Protein AF-F2K7W2-F1 (afdb_monomer)

Structure (mmCIF, N/CA/C/O backbone):
data_AF-F2K7W2-F1
#
_entry.id   AF-F2K7W2-F1
#
loop_
_atom_site.group_PDB
_atom_site.id
_atom_site.type_symbol
_atom_site.label_atom_id
_atom_site.label_alt_id
_atom_site.label_comp_id
_atom_site.label_asym_id
_atom_site.label_entity_id
_atom_site.label_seq_id
_atom_site.pdbx_PDB_ins_code
_atom_site.Cartn_x
_atom_site.Cartn_y
_atom_site.Cartn_z
_atom_site.occupancy
_atom_site.B_iso_or_equiv
_atom_site.auth_seq_id
_atom_site.auth_comp_id
_atom_site.auth_asym_id
_atom_site.auth_atom_id
_atom_site.pdbx_PDB_model_num
ATOM 1 N N . MET A 1 1 ? -11.246 4.747 16.339 1.00 92.31 1 MET A N 1
ATOM 2 C CA . MET A 1 1 ? -10.755 3.486 15.738 1.00 92.31 1 MET A CA 1
ATOM 3 C C . MET A 1 1 ? -11.856 2.450 15.840 1.00 92.31 1 MET A C 1
ATOM 5 O O . MET A 1 1 ? -12.479 2.383 16.891 1.00 92.31 1 MET A O 1
ATOM 9 N N . GLU A 1 2 ? -12.068 1.653 14.795 1.00 96.12 2 GLU A N 1
ATOM 10 C CA . GLU A 1 2 ? -12.980 0.504 14.821 1.00 96.12 2 GLU 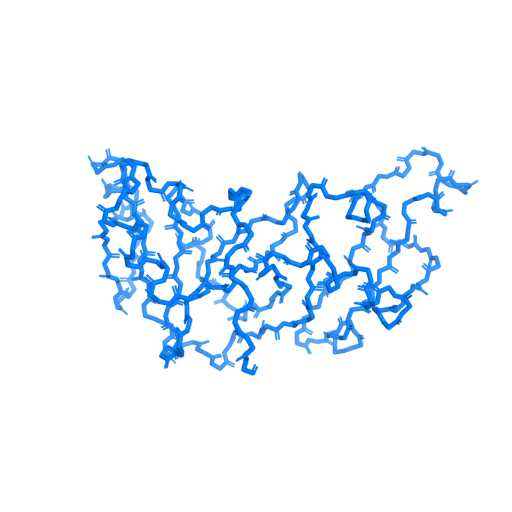A CA 1
ATOM 11 C C . GLU A 1 2 ? -12.245 -0.791 14.478 1.00 96.12 2 GLU A C 1
ATOM 13 O O . GLU A 1 2 ? -11.412 -0.824 13.570 1.00 96.12 2 GLU A O 1
ATOM 18 N N . ILE A 1 3 ? -12.565 -1.856 15.215 1.00 96.06 3 ILE A N 1
ATOM 19 C CA . ILE A 1 3 ? -11.969 -3.181 15.045 1.00 96.06 3 ILE A CA 1
ATOM 20 C C . ILE A 1 3 ? -13.011 -4.094 14.409 1.00 96.06 3 ILE A C 1
ATOM 22 O O . ILE A 1 3 ? -14.093 -4.270 14.967 1.00 96.06 3 ILE A O 1
ATOM 26 N N . GLN A 1 4 ? -12.676 -4.707 13.274 1.00 95.75 4 GLN A N 1
ATOM 27 C CA . GLN A 1 4 ? -13.590 -5.581 12.549 1.00 95.75 4 GLN A CA 1
ATOM 28 C C . GLN A 1 4 ? -13.044 -7.005 12.419 1.00 95.75 4 GLN A C 1
ATOM 30 O O . GLN A 1 4 ? -12.010 -7.245 11.801 1.00 95.75 4 GLN A O 1
ATOM 35 N N . HIS A 1 5 ? -13.803 -7.967 12.946 1.00 92.69 5 HIS A N 1
ATOM 36 C CA . HIS A 1 5 ? -13.512 -9.399 12.820 1.00 92.69 5 HIS A CA 1
ATOM 37 C C . HIS A 1 5 ? -14.401 -10.099 11.775 1.00 92.69 5 HIS A C 1
ATOM 39 O O . HIS A 1 5 ? -13.961 -11.005 11.076 1.00 92.69 5 HIS A O 1
ATOM 45 N N . SER A 1 6 ? -15.659 -9.671 11.634 1.00 87.69 6 SER A N 1
ATOM 46 C CA . SER A 1 6 ? -16.646 -10.324 10.759 1.00 87.69 6 SER A CA 1
ATOM 47 C C . SER A 1 6 ? -16.738 -9.669 9.373 1.00 87.69 6 SER A C 1
ATOM 49 O O . SER A 1 6 ? -16.302 -8.526 9.211 1.00 87.69 6 SER A O 1
ATOM 51 N N . PRO A 1 7 ? -17.324 -10.339 8.361 1.00 88.62 7 PRO A N 1
ATOM 52 C CA . PRO A 1 7 ? -17.695 -9.681 7.110 1.00 88.62 7 PRO A CA 1
ATOM 53 C C . PRO A 1 7 ? -18.525 -8.417 7.374 1.00 88.62 7 PRO A C 1
ATOM 55 O O . PRO A 1 7 ? -19.367 -8.404 8.269 1.00 88.62 7 PRO A O 1
ATOM 58 N N . MET A 1 8 ? -18.267 -7.364 6.604 1.00 93.88 8 MET A N 1
ATOM 59 C CA . MET A 1 8 ? -18.988 -6.095 6.672 1.00 93.88 8 MET A CA 1
ATOM 60 C C . MET A 1 8 ? -19.507 -5.763 5.279 1.00 93.88 8 MET A C 1
ATOM 62 O O . MET A 1 8 ? -18.816 -6.030 4.296 1.00 93.88 8 MET A O 1
ATOM 66 N N . SER A 1 9 ? -20.725 -5.230 5.194 1.00 95.88 9 SER A N 1
ATOM 67 C CA . SER A 1 9 ? -21.270 -4.749 3.927 1.00 95.88 9 SER A CA 1
ATOM 68 C C . SER A 1 9 ? -20.700 -3.370 3.583 1.00 95.88 9 SER A C 1
ATOM 70 O O . SER A 1 9 ? -20.301 -2.612 4.471 1.00 95.88 9 SER A O 1
ATOM 72 N N . ASP A 1 10 ? -20.703 -3.012 2.299 1.00 96.94 10 ASP A N 1
ATOM 73 C CA . ASP A 1 10 ? -20.292 -1.670 1.874 1.00 96.94 10 ASP A CA 1
ATOM 74 C C . ASP A 1 10 ? -21.210 -0.589 2.461 1.00 96.94 10 ASP A C 1
ATOM 76 O O . ASP A 1 10 ? -20.730 0.468 2.857 1.00 96.94 10 ASP A O 1
ATOM 80 N N . ALA A 1 11 ? -22.513 -0.867 2.589 1.00 97.31 11 ALA A N 1
ATOM 81 C CA . ALA A 1 11 ? -23.476 0.061 3.178 1.00 97.31 11 ALA A CA 1
ATOM 82 C C . ALA A 1 11 ? -23.167 0.353 4.656 1.00 97.31 11 ALA A C 1
ATOM 84 O O . ALA A 1 11 ? -23.139 1.518 5.056 1.00 97.31 11 ALA A O 1
ATOM 85 N N . ASP A 1 12 ? -22.871 -0.683 5.450 1.00 96.62 12 ASP A N 1
ATOM 86 C CA . ASP A 1 12 ? -22.508 -0.517 6.863 1.00 96.62 12 ASP A CA 1
ATOM 87 C C . ASP A 1 12 ? -21.188 0.238 7.011 1.00 96.62 12 ASP A C 1
ATOM 89 O O . ASP A 1 12 ? -21.080 1.152 7.834 1.00 96.62 12 ASP A O 1
ATOM 93 N N . ARG A 1 13 ? -20.193 -0.113 6.185 1.00 97.44 13 ARG A N 1
ATOM 94 C CA . ARG A 1 13 ? -18.908 0.585 6.148 1.00 97.44 13 ARG A CA 1
ATOM 95 C C . ARG A 1 13 ? -19.106 2.071 5.858 1.00 97.44 13 ARG A C 1
ATOM 97 O O . ARG A 1 13 ? -18.652 2.900 6.640 1.00 97.44 13 ARG A O 1
ATOM 104 N N . ILE A 1 14 ? -19.801 2.402 4.768 1.00 97.19 14 ILE A N 1
ATOM 105 C CA . ILE A 1 14 ? -20.054 3.785 4.340 1.00 97.19 14 ILE A CA 1
ATOM 106 C C . ILE A 1 14 ? -20.805 4.552 5.431 1.00 97.19 14 ILE A C 1
ATOM 108 O O . ILE A 1 14 ? -20.421 5.673 5.758 1.00 97.19 14 ILE A O 1
ATOM 112 N N . SER A 1 15 ? -21.833 3.950 6.037 1.00 97.50 15 SER A N 1
ATOM 113 C CA . SER A 1 15 ? -22.590 4.584 7.120 1.00 97.50 15 SER A CA 1
ATOM 114 C C . SER A 1 15 ? -21.697 4.945 8.310 1.00 97.50 15 SER A C 1
ATOM 116 O O . SER A 1 15 ? -21.843 6.032 8.870 1.00 97.50 15 SER A O 1
ATOM 118 N N . ARG A 1 16 ? -20.775 4.060 8.709 1.00 97.19 16 ARG A N 1
ATOM 119 C CA . ARG A 1 16 ? -19.848 4.316 9.824 1.00 97.19 16 ARG A CA 1
ATOM 120 C C . ARG A 1 16 ? -18.792 5.354 9.463 1.00 97.19 16 ARG A C 1
ATOM 122 O O . ARG A 1 16 ? -18.560 6.270 10.248 1.00 97.19 16 ARG A O 1
ATOM 129 N N . GLU A 1 17 ? -18.207 5.265 8.269 1.00 96.81 17 GLU A N 1
ATOM 130 C CA . GLU A 1 17 ? -17.234 6.252 7.782 1.00 96.81 17 GLU A CA 1
ATOM 131 C C . GLU A 1 17 ? -17.848 7.660 7.728 1.00 96.81 17 GLU A C 1
ATOM 133 O O . GLU A 1 17 ? -17.235 8.617 8.195 1.00 96.81 17 GLU A O 1
ATOM 138 N N . GLN A 1 18 ? -19.091 7.797 7.255 1.00 96.25 18 GLN A N 1
ATOM 139 C CA . GLN A 1 18 ? -19.799 9.082 7.223 1.00 96.25 18 GLN A CA 1
ATOM 140 C C . GLN A 1 18 ? -20.161 9.609 8.617 1.00 96.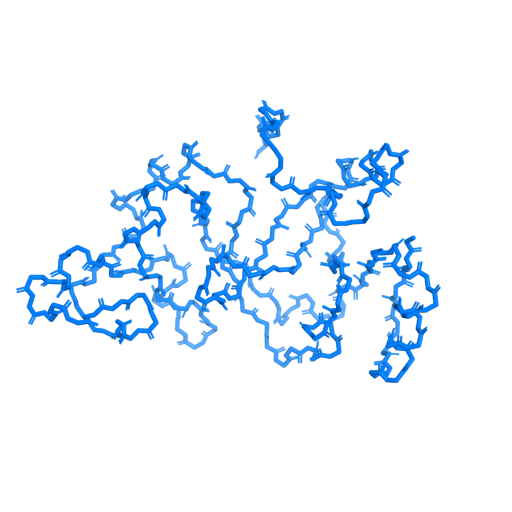25 18 GLN A C 1
ATOM 142 O O . GLN A 1 18 ? -20.163 10.826 8.832 1.00 96.25 18 GLN A O 1
ATOM 147 N N . PHE A 1 19 ? -20.472 8.711 9.555 1.00 96.56 19 PHE A N 1
ATOM 148 C CA . PHE A 1 19 ? -20.815 9.073 10.927 1.00 96.56 19 PHE A CA 1
ATOM 149 C C . PHE A 1 19 ? -19.590 9.561 11.708 1.00 96.56 19 PHE A C 1
ATOM 151 O O . PHE A 1 19 ? -19.611 10.664 12.254 1.00 96.56 19 PHE A O 1
ATOM 158 N N . TYR A 1 20 ? -18.510 8.773 11.734 1.00 95.19 20 TYR A N 1
ATOM 159 C CA . TYR A 1 20 ? -17.316 9.096 12.517 1.00 95.19 20 TYR A CA 1
ATOM 160 C C . TYR A 1 20 ? -16.388 10.093 11.821 1.00 95.19 20 TYR A C 1
ATOM 162 O O . TYR A 1 20 ? -15.805 10.935 12.503 1.00 95.19 20 TYR A O 1
ATOM 170 N N . LYS A 1 21 ? -16.261 10.022 10.486 1.00 91.06 21 LYS A N 1
ATOM 171 C CA . LYS A 1 21 ? -15.397 10.838 9.604 1.00 91.06 21 LYS A CA 1
ATOM 172 C C . LYS A 1 21 ? -13.893 10.692 9.847 1.00 91.06 21 LYS A C 1
ATOM 174 O O . LYS A 1 21 ? -13.134 10.467 8.913 1.00 91.06 21 LYS A O 1
ATOM 179 N N . ASN A 1 22 ? -13.459 10.808 11.097 1.00 94.12 22 ASN A N 1
ATOM 180 C CA . ASN A 1 22 ? -12.073 10.732 11.532 1.00 94.12 22 ASN A CA 1
ATOM 181 C C . ASN A 1 22 ? -11.816 9.399 12.247 1.00 94.12 22 ASN A C 1
ATOM 183 O O . ASN A 1 22 ? -11.744 9.328 13.475 1.00 94.12 22 ASN A O 1
ATOM 187 N N . MET A 1 23 ? -11.748 8.312 11.480 1.00 95.31 23 MET A N 1
ATOM 188 C CA . MET A 1 23 ? -11.544 6.970 12.020 1.00 95.31 23 MET A CA 1
ATOM 189 C C . MET A 1 23 ? -10.562 6.154 11.186 1.00 95.31 23 MET A C 1
ATOM 191 O O . MET A 1 23 ? -10.312 6.447 10.023 1.00 95.31 23 MET A O 1
ATOM 195 N N . VAL A 1 24 ? -10.045 5.093 11.801 1.00 97.00 24 VAL A N 1
ATOM 196 C CA . VAL A 1 24 ? -9.280 4.038 11.132 1.00 97.00 24 VAL A CA 1
ATOM 197 C C . VAL A 1 24 ? -9.962 2.698 11.346 1.00 97.00 24 VAL A C 1
ATOM 199 O O . VAL A 1 24 ? -10.558 2.466 12.408 1.00 97.00 24 VAL A O 1
ATOM 202 N N . TRP A 1 25 ? -9.822 1.825 10.355 1.00 97.94 25 TRP A N 1
ATOM 203 C CA . TRP A 1 25 ? -10.215 0.425 10.419 1.00 97.94 25 TRP A CA 1
ATOM 204 C C . TRP A 1 25 ? -9.026 -0.443 10.820 1.00 97.94 25 TRP A C 1
ATOM 206 O O . TRP A 1 25 ? -7.964 -0.358 10.206 1.00 97.94 25 TRP A O 1
ATOM 216 N N . VAL A 1 26 ? -9.220 -1.325 11.800 1.00 98.00 26 VAL A N 1
ATOM 217 C CA . VAL A 1 26 ? -8.303 -2.434 12.094 1.00 98.00 26 VAL A CA 1
ATOM 218 C C . VAL A 1 26 ? -9.046 -3.742 11.859 1.00 98.00 26 VAL A C 1
ATOM 220 O O . VAL A 1 26 ? -9.992 -4.070 12.571 1.00 98.00 26 VAL A O 1
ATOM 223 N N . ILE A 1 27 ? -8.643 -4.488 10.839 1.00 97.62 27 ILE A N 1
ATOM 224 C CA . ILE A 1 27 ? -9.315 -5.712 10.403 1.00 97.62 27 ILE A CA 1
ATOM 225 C C . ILE A 1 27 ? -8.523 -6.918 10.887 1.00 97.62 27 ILE A C 1
ATOM 227 O O . ILE A 1 27 ? -7.307 -6.981 10.706 1.00 97.62 27 ILE A O 1
ATOM 231 N N . ASP A 1 28 ? -9.211 -7.916 11.428 1.00 97.31 28 ASP A N 1
ATOM 232 C CA . ASP A 1 28 ? -8.604 -9.216 11.687 1.00 97.31 28 ASP A CA 1
ATOM 233 C C . ASP A 1 28 ? -8.327 -9.960 10.372 1.00 97.31 28 ASP A C 1
ATOM 235 O O . ASP A 1 28 ? -9.239 -10.364 9.645 1.00 97.31 28 ASP A O 1
ATOM 239 N N . GLY A 1 29 ? -7.043 -10.128 10.060 1.00 96.44 29 GLY A N 1
ATOM 240 C CA . GLY A 1 29 ? -6.562 -10.766 8.842 1.00 96.44 29 GLY A CA 1
ATOM 241 C C . GLY A 1 29 ? -6.285 -12.258 8.958 1.00 96.44 29 GLY A C 1
ATOM 242 O O . GLY A 1 29 ? -5.905 -12.880 7.962 1.00 96.44 29 GLY A O 1
ATOM 243 N N . ARG A 1 30 ? -6.430 -12.860 10.145 1.00 95.31 30 ARG A N 1
ATOM 244 C CA . ARG A 1 30 ? -5.954 -14.231 10.410 1.00 95.31 30 ARG A CA 1
ATOM 245 C C . ARG A 1 30 ? -6.557 -15.271 9.461 1.00 95.31 30 ARG A C 1
ATOM 247 O O . ARG A 1 30 ? -5.820 -16.123 8.965 1.00 95.31 30 ARG A O 1
ATOM 254 N N . ASP A 1 31 ? -7.837 -15.138 9.121 1.00 93.12 31 ASP A N 1
ATOM 255 C CA . ASP A 1 31 ? -8.554 -16.085 8.253 1.00 93.12 31 ASP A CA 1
ATOM 256 C C . ASP A 1 31 ? -8.096 -16.061 6.789 1.00 93.12 31 ASP A C 1
ATOM 258 O O . ASP A 1 31 ? -8.210 -17.058 6.077 1.00 93.12 31 ASP A O 1
ATOM 262 N N . PHE A 1 32 ? -7.571 -14.929 6.314 1.00 92.81 32 PHE A N 1
ATOM 263 C CA . PHE A 1 32 ? -7.122 -14.771 4.929 1.00 92.81 32 PHE A CA 1
ATOM 264 C C . PHE A 1 32 ? -5.620 -14.518 4.806 1.00 92.81 32 PHE A C 1
ATOM 266 O O . PHE A 1 32 ? -5.134 -14.271 3.706 1.00 92.81 32 PHE A O 1
ATOM 273 N N . LYS A 1 33 ? -4.861 -14.680 5.894 1.00 95.19 33 LYS A N 1
ATOM 274 C CA . LYS A 1 33 ? -3.395 -14.605 5.906 1.00 95.19 33 LYS A CA 1
ATOM 275 C C . LYS A 1 33 ? -2.753 -15.481 4.830 1.00 95.19 33 LYS A C 1
ATOM 277 O O . LYS A 1 33 ? -1.833 -15.059 4.149 1.00 95.19 33 LYS A O 1
ATOM 282 N N . ARG A 1 34 ? -3.276 -16.696 4.622 1.00 94.94 34 ARG A N 1
ATOM 283 C CA . ARG A 1 34 ? -2.798 -17.625 3.578 1.00 94.94 34 ARG A CA 1
ATOM 284 C C . ARG A 1 34 ? -3.112 -17.181 2.150 1.00 94.94 34 ARG A C 1
ATOM 286 O O . ARG A 1 34 ? -2.683 -17.858 1.224 1.00 94.94 34 ARG A O 1
ATOM 293 N N . ASN A 1 35 ? -3.877 -16.112 1.967 1.00 96.06 35 ASN A N 1
ATOM 294 C CA . ASN A 1 35 ? -4.256 -15.532 0.679 1.00 96.06 35 ASN A CA 1
ATOM 295 C C . ASN A 1 35 ? -3.620 -14.155 0.464 1.00 96.06 35 ASN A C 1
ATOM 297 O O . ASN A 1 35 ? -3.949 -13.503 -0.522 1.00 96.06 35 ASN A O 1
ATOM 301 N N . PHE A 1 36 ? -2.755 -13.712 1.377 1.00 96.50 36 PHE A N 1
ATOM 302 C CA . PHE A 1 36 ? -2.126 -12.405 1.343 1.00 96.50 36 PHE A CA 1
ATOM 303 C C . PHE A 1 36 ? -0.609 -12.579 1.356 1.00 96.50 36 PHE A C 1
ATOM 305 O O . PHE A 1 36 ? -0.037 -12.983 2.368 1.00 96.50 36 PHE A O 1
ATOM 312 N N . ASP A 1 37 ? 0.034 -12.286 0.232 1.00 96.12 37 ASP A N 1
ATOM 313 C CA . ASP A 1 37 ? 1.484 -12.377 0.093 1.00 96.12 37 ASP A CA 1
ATOM 314 C C . ASP A 1 37 ? 2.079 -10.976 0.081 1.00 96.12 37 ASP A C 1
ATOM 316 O O . ASP A 1 37 ? 1.599 -10.101 -0.636 1.00 96.12 37 ASP A O 1
ATOM 320 N N . ILE A 1 38 ? 3.139 -10.774 0.858 1.00 96.00 38 ILE A N 1
ATOM 321 C CA . ILE A 1 38 ? 3.936 -9.547 0.860 1.00 96.00 38 ILE A CA 1
ATOM 322 C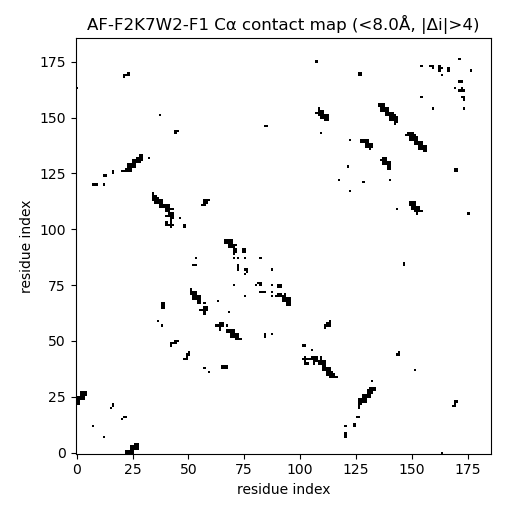 C . ILE A 1 38 ? 5.261 -9.868 0.174 1.00 96.00 38 ILE A C 1
ATOM 324 O O . ILE A 1 38 ? 5.906 -10.864 0.503 1.00 96.00 38 ILE A O 1
ATOM 328 N N . TYR A 1 39 ? 5.641 -9.042 -0.793 1.00 96.00 39 TYR A N 1
ATOM 329 C CA . TYR A 1 39 ? 6.811 -9.224 -1.645 1.00 96.00 39 TYR A CA 1
ATOM 330 C C . TYR A 1 39 ? 7.920 -8.219 -1.284 1.00 96.00 39 TYR A C 1
ATOM 332 O O . TYR A 1 39 ? 8.044 -7.773 -0.140 1.00 96.00 39 TYR A O 1
ATOM 340 N N . HIS A 1 40 ? 8.776 -7.904 -2.255 1.00 95.06 40 HIS A N 1
ATOM 341 C CA . HIS A 1 40 ? 9.909 -6.997 -2.116 1.00 95.06 40 HIS A CA 1
ATOM 342 C C . HIS A 1 40 ? 9.520 -5.593 -1.623 1.00 95.06 40 HIS A C 1
ATOM 344 O O . HIS A 1 40 ? 8.378 -5.137 -1.742 1.00 95.06 40 HIS A O 1
ATOM 350 N N . MET A 1 41 ? 10.527 -4.939 -1.049 1.00 95.62 41 MET A N 1
ATOM 351 C CA . MET A 1 41 ? 10.489 -3.564 -0.564 1.00 95.62 41 MET A CA 1
ATOM 352 C C . MET A 1 41 ? 10.328 -2.595 -1.734 1.00 95.62 41 MET A C 1
ATOM 354 O O . MET A 1 41 ? 10.879 -2.825 -2.810 1.00 95.62 41 MET A O 1
ATOM 358 N N . LEU A 1 42 ? 9.631 -1.494 -1.494 1.00 95.75 42 LEU A N 1
ATOM 359 C CA . LEU A 1 42 ? 9.538 -0.360 -2.401 1.00 95.75 42 LEU A CA 1
ATOM 360 C C . LEU A 1 42 ? 10.235 0.849 -1.751 1.00 95.75 42 LEU A C 1
ATOM 362 O O . LEU A 1 42 ? 10.113 1.016 -0.531 1.00 95.75 42 LEU A O 1
ATOM 366 N N . PRO A 1 43 ? 10.972 1.675 -2.518 1.00 95.12 43 PRO A N 1
ATOM 367 C CA . PRO A 1 43 ? 11.568 2.905 -1.989 1.00 95.12 43 PRO A CA 1
ATOM 368 C C . PRO A 1 43 ? 10.486 3.897 -1.536 1.00 95.12 43 PRO A C 1
ATOM 370 O O . PRO A 1 43 ? 9.295 3.652 -1.726 1.00 95.12 43 PRO A O 1
ATOM 373 N N . ASP A 1 44 ? 10.865 5.012 -0.921 1.00 92.75 44 ASP A N 1
ATOM 374 C CA . ASP A 1 44 ? 9.938 6.119 -0.664 1.00 92.75 44 ASP A CA 1
ATOM 375 C C . ASP A 1 44 ? 9.262 6.544 -1.982 1.00 92.75 44 ASP A C 1
ATOM 377 O O . ASP A 1 44 ? 9.973 6.839 -2.942 1.00 92.75 44 ASP A O 1
ATOM 381 N N . PRO A 1 45 ? 7.921 6.559 -2.079 1.00 91.69 45 PRO A N 1
ATOM 382 C CA . PRO A 1 45 ? 7.245 6.928 -3.321 1.00 91.69 45 PRO A CA 1
ATOM 383 C C . PRO A 1 45 ? 7.523 8.362 -3.786 1.00 91.69 45 PRO A C 1
ATOM 385 O O . PRO A 1 45 ? 7.300 8.659 -4.956 1.00 91.69 45 PRO A O 1
ATOM 388 N N . ASN A 1 46 ? 8.024 9.233 -2.903 1.00 90.56 46 ASN A N 1
ATOM 389 C CA . ASN A 1 46 ? 8.402 10.607 -3.237 1.00 90.56 46 ASN A CA 1
ATOM 390 C C . ASN A 1 46 ? 9.897 10.759 -3.573 1.00 90.56 46 ASN A C 1
ATOM 392 O O . ASN A 1 46 ? 10.387 11.884 -3.688 1.00 90.56 46 ASN A O 1
ATOM 396 N N . SER A 1 47 ? 10.655 9.662 -3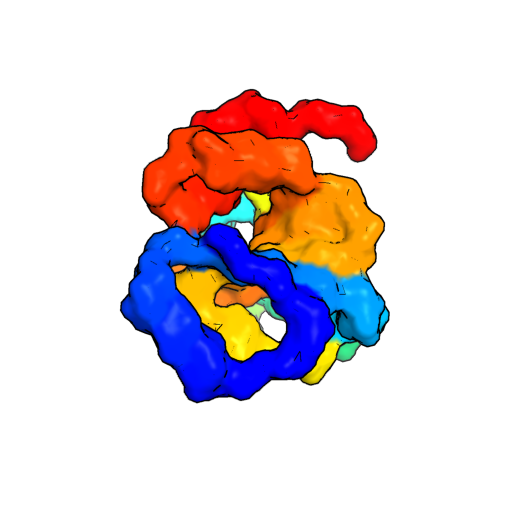.673 1.00 92.69 47 SER A N 1
ATOM 397 C CA . SER A 1 47 ? 12.074 9.736 -4.011 1.00 92.69 47 SER A CA 1
ATOM 398 C C . SER A 1 47 ? 12.320 9.807 -5.515 1.00 92.69 47 SER A C 1
ATOM 400 O O . SER A 1 47 ? 11.558 9.282 -6.328 1.00 92.69 47 SER A O 1
ATOM 402 N N . LYS A 1 48 ? 13.476 10.368 -5.889 1.00 92.75 48 LYS A N 1
ATOM 403 C CA . LYS A 1 48 ? 13.942 10.366 -7.285 1.00 92.75 48 LYS A CA 1
ATOM 404 C C . LYS A 1 48 ? 14.105 8.962 -7.858 1.00 92.75 48 LYS A C 1
ATOM 406 O O . LYS A 1 48 ? 13.957 8.770 -9.060 1.00 92.75 48 LYS A O 1
ATOM 411 N N . LEU A 1 49 ? 14.425 7.983 -7.011 1.00 94.44 49 LEU A N 1
ATOM 412 C CA . LEU A 1 49 ? 14.500 6.589 -7.426 1.00 94.44 49 LEU A CA 1
ATOM 413 C C . LEU A 1 49 ? 13.110 6.070 -7.821 1.00 94.44 49 LEU A C 1
ATOM 415 O O . LEU A 1 49 ? 12.966 5.434 -8.861 1.00 94.44 49 LEU A O 1
ATOM 419 N N . ALA A 1 50 ? 12.078 6.362 -7.024 1.00 94.38 50 ALA A N 1
ATOM 420 C CA . ALA A 1 50 ? 10.710 5.938 -7.308 1.00 94.38 50 ALA A CA 1
ATOM 421 C C . ALA A 1 50 ? 10.107 6.623 -8.547 1.00 94.38 50 ALA A C 1
ATOM 423 O O . ALA A 1 50 ? 9.309 5.996 -9.249 1.00 94.38 50 ALA A O 1
ATOM 424 N N . GLU A 1 51 ? 10.494 7.868 -8.842 1.00 93.12 51 GLU A N 1
ATOM 425 C CA . GLU A 1 51 ? 10.065 8.598 -10.047 1.00 93.12 51 GLU A CA 1
ATOM 426 C C . GLU A 1 51 ? 10.418 7.842 -11.339 1.00 93.12 51 GLU A C 1
ATOM 428 O O . GLU A 1 51 ? 9.602 7.775 -12.259 1.00 93.12 51 GLU A O 1
ATOM 433 N N . ASP A 1 52 ? 11.597 7.219 -11.392 1.00 95.06 52 ASP A N 1
ATOM 434 C CA . ASP A 1 52 ? 12.086 6.535 -12.592 1.00 95.06 52 ASP A CA 1
ATOM 435 C C . ASP A 1 52 ? 11.660 5.058 -12.678 1.00 95.06 52 ASP A C 1
ATOM 437 O O . ASP A 1 52 ? 11.737 4.442 -13.736 1.00 95.06 52 ASP A O 1
ATOM 441 N N . ILE A 1 53 ? 11.184 4.456 -11.585 1.00 94.62 53 ILE A N 1
ATOM 442 C CA . ILE A 1 53 ? 10.910 3.013 -11.532 1.00 94.62 53 ILE A CA 1
ATOM 443 C C . ILE A 1 53 ? 9.442 2.688 -11.801 1.00 94.62 53 ILE A C 1
ATOM 445 O O . ILE A 1 53 ? 8.553 3.060 -11.031 1.00 94.62 53 ILE A O 1
ATOM 449 N N . VAL A 1 54 ? 9.190 1.857 -12.813 1.00 94.62 54 VAL A N 1
ATOM 450 C CA . VAL A 1 54 ? 7.888 1.221 -13.059 1.00 94.62 54 VAL A CA 1
ATOM 451 C C . VAL A 1 54 ? 7.960 -0.253 -12.681 1.00 94.62 54 VAL A C 1
ATOM 453 O O . VAL A 1 54 ? 8.476 -1.088 -13.425 1.00 94.62 54 VAL A O 1
ATOM 456 N N . TRP A 1 55 ? 7.443 -0.582 -11.499 1.00 94.25 55 TRP A N 1
ATOM 457 C CA . TRP A 1 55 ? 7.447 -1.948 -10.990 1.00 94.25 55 TRP A CA 1
ATOM 458 C C . TRP A 1 55 ? 6.491 -2.860 -11.759 1.00 94.25 55 TRP A C 1
ATOM 460 O O . TRP A 1 55 ? 5.310 -2.555 -11.927 1.00 94.25 55 TRP A O 1
ATOM 470 N N . ILE A 1 56 ? 6.964 -4.052 -12.120 1.00 92.75 56 ILE A N 1
ATOM 471 C CA . ILE A 1 56 ? 6.086 -5.129 -12.571 1.00 92.75 56 ILE A CA 1
ATOM 472 C C . ILE A 1 56 ? 5.375 -5.707 -11.345 1.00 92.75 56 ILE A C 1
ATOM 474 O O . ILE A 1 56 ? 6.006 -6.066 -10.344 1.00 92.75 56 ILE A O 1
ATOM 478 N N . LYS A 1 57 ? 4.044 -5.809 -11.427 1.00 91.25 57 LYS A N 1
ATOM 479 C CA . LYS A 1 57 ? 3.211 -6.306 -10.331 1.00 91.25 57 LYS A CA 1
ATOM 480 C C . LYS A 1 57 ? 3.557 -7.759 -9.996 1.00 91.25 57 LYS A C 1
ATOM 482 O O . LYS A 1 57 ? 3.289 -8.674 -10.776 1.00 91.25 57 LYS A O 1
ATOM 487 N N . ALA A 1 58 ? 4.077 -7.982 -8.794 1.00 92.50 58 ALA A N 1
ATOM 488 C CA . ALA A 1 58 ? 4.242 -9.317 -8.239 1.00 92.50 58 ALA A CA 1
ATOM 489 C C . ALA A 1 58 ? 2.869 -9.930 -7.925 1.00 92.50 58 ALA A C 1
ATOM 491 O O . ALA A 1 58 ? 1.971 -9.259 -7.410 1.00 92.50 58 ALA A O 1
ATOM 492 N N . SER A 1 59 ? 2.689 -11.207 -8.239 1.00 93.12 59 SER A N 1
ATOM 493 C CA . SER A 1 59 ? 1.465 -11.955 -7.934 1.00 93.12 59 SER A CA 1
ATOM 494 C C . SER A 1 59 ? 1.771 -13.440 -7.802 1.00 93.12 59 SER A C 1
ATOM 496 O O . SER A 1 59 ? 2.818 -13.894 -8.273 1.00 93.12 59 SER A O 1
ATOM 498 N N . ARG A 1 60 ? 0.859 -14.223 -7.208 1.00 89.94 60 ARG A N 1
ATOM 499 C CA . ARG A 1 60 ? 1.064 -15.681 -7.092 1.00 89.94 60 ARG A CA 1
ATOM 500 C C . ARG A 1 60 ? 1.405 -16.368 -8.414 1.00 89.94 60 ARG A C 1
ATOM 502 O O . ARG A 1 60 ? 2.309 -17.203 -8.405 1.00 89.94 60 ARG A O 1
ATOM 509 N N . PRO A 1 61 ? 0.734 -16.051 -9.537 1.00 90.00 61 PRO A N 1
ATOM 510 C CA . PRO A 1 61 ? 1.092 -16.621 -10.832 1.00 90.00 61 PRO A CA 1
ATOM 511 C C . PRO A 1 61 ? 2.423 -16.092 -11.388 1.00 90.00 61 PRO A C 1
ATOM 513 O O . PRO A 1 61 ? 3.065 -16.776 -12.178 1.00 90.00 61 PRO A O 1
ATOM 516 N N . MET A 1 62 ? 2.860 -14.897 -10.977 1.00 85.94 62 MET A N 1
ATOM 517 C CA . MET A 1 62 ? 4.058 -14.215 -11.484 1.00 85.94 62 MET A CA 1
ATOM 518 C C . MET A 1 62 ? 5.212 -14.237 -10.473 1.00 85.94 62 MET A C 1
ATOM 520 O O . MET A 1 62 ? 5.748 -13.195 -10.094 1.00 85.94 62 MET A O 1
ATOM 524 N N . GLN A 1 63 ? 5.642 -15.432 -10.059 1.00 84.00 63 GLN A N 1
ATOM 525 C CA . GLN A 1 63 ? 6.728 -15.586 -9.076 1.00 84.00 63 GLN A CA 1
ATOM 526 C C . GLN A 1 63 ? 8.070 -14.995 -9.534 1.00 84.00 63 GLN A C 1
ATOM 528 O O . GLN A 1 63 ? 8.871 -14.592 -8.696 1.00 84.00 63 GLN A O 1
ATOM 533 N N . GLY A 1 64 ? 8.312 -14.871 -10.845 1.00 86.12 64 GLY A N 1
ATOM 534 C CA . GLY A 1 64 ? 9.503 -14.185 -11.360 1.00 86.12 64 GLY A CA 1
ATOM 535 C C . GLY A 1 64 ? 9.607 -12.732 -10.879 1.00 86.12 64 GLY A C 1
ATOM 536 O O . GLY A 1 64 ? 10.693 -12.273 -10.542 1.00 86.12 64 GLY A O 1
ATOM 537 N N . ALA A 1 65 ? 8.470 -12.042 -10.740 1.00 90.44 65 ALA A N 1
ATOM 538 C CA . ALA A 1 65 ? 8.407 -10.669 -10.240 1.00 90.44 65 ALA A CA 1
ATOM 539 C C . ALA A 1 65 ? 8.405 -10.577 -8.702 1.00 90.44 65 ALA A C 1
ATOM 541 O O . ALA A 1 65 ? 8.527 -9.481 -8.156 1.00 90.44 65 ALA A O 1
ATOM 542 N N . ALA A 1 66 ? 8.310 -11.702 -7.978 1.00 92.44 66 ALA A N 1
ATOM 543 C CA . ALA A 1 66 ? 8.244 -11.715 -6.512 1.00 92.44 66 ALA A CA 1
ATOM 544 C C . ALA A 1 66 ? 9.456 -11.028 -5.864 1.00 92.44 66 ALA A C 1
ATOM 546 O O . ALA A 1 66 ? 9.321 -10.352 -4.842 1.00 92.44 66 ALA A O 1
ATOM 547 N N . ARG A 1 67 ? 10.631 -11.150 -6.495 1.00 93.25 67 ARG A N 1
ATOM 548 C CA . ARG A 1 67 ? 11.882 -10.527 -6.039 1.00 93.25 67 ARG A CA 1
ATOM 549 C C . ARG A 1 67 ? 12.105 -9.107 -6.560 1.00 93.25 67 ARG A C 1
ATOM 551 O O . ARG A 1 67 ? 13.149 -8.552 -6.263 1.00 93.25 67 ARG A O 1
ATOM 558 N N . GLY A 1 68 ? 11.142 -8.535 -7.278 1.00 94.94 68 GLY A N 1
ATOM 559 C CA . GLY A 1 68 ? 11.215 -7.194 -7.845 1.00 94.94 68 GLY A CA 1
ATOM 560 C C . GLY A 1 68 ? 11.831 -7.203 -9.234 1.00 94.94 68 GLY A C 1
ATOM 561 O O . GLY A 1 68 ? 13.036 -7.388 -9.398 1.00 94.94 68 GLY A O 1
ATOM 562 N N . ILE A 1 69 ? 10.966 -6.999 -10.225 1.00 95.81 69 ILE A N 1
ATOM 563 C CA . ILE A 1 69 ? 11.331 -6.683 -11.605 1.00 95.81 69 ILE A CA 1
ATOM 564 C C . ILE A 1 69 ? 10.714 -5.326 -11.917 1.00 95.81 69 ILE A C 1
ATOM 566 O O . ILE A 1 69 ? 9.583 -5.055 -11.502 1.00 95.81 69 ILE A O 1
ATOM 570 N N . PHE A 1 70 ? 11.440 -4.488 -12.640 1.00 95.75 70 PHE A N 1
ATOM 571 C CA . PHE A 1 70 ? 10.967 -3.170 -13.028 1.00 95.75 70 PHE A CA 1
ATOM 572 C C . PHE A 1 70 ? 11.505 -2.739 -14.390 1.00 95.75 70 PHE A C 1
ATOM 574 O O . PHE A 1 70 ? 12.465 -3.310 -14.906 1.00 95.75 70 PHE A O 1
ATOM 581 N N . PHE A 1 71 ? 10.871 -1.716 -14.950 1.00 96.00 71 PHE A N 1
ATOM 582 C CA . PHE A 1 71 ? 11.387 -0.922 -16.059 1.00 96.00 71 PHE A CA 1
ATOM 583 C C . PHE A 1 71 ? 11.847 0.437 -15.534 1.00 96.00 71 PHE A C 1
ATOM 585 O O . PHE A 1 71 ? 11.304 0.922 -14.536 1.00 96.00 71 PHE A O 1
ATOM 592 N N . LYS A 1 72 ? 12.791 1.072 -16.232 1.00 95.88 72 LYS A N 1
ATOM 593 C CA . LYS A 1 72 ? 13.089 2.491 -16.030 1.00 95.88 72 LYS A CA 1
ATOM 594 C C . LYS A 1 72 ? 12.337 3.348 -17.032 1.00 95.88 72 LYS A C 1
ATOM 596 O O . LYS A 1 72 ? 12.310 3.040 -18.225 1.00 95.88 72 LYS A O 1
ATOM 601 N N . LEU A 1 73 ? 11.729 4.422 -16.547 1.00 94.88 73 LEU A N 1
ATOM 602 C CA . LEU A 1 73 ? 10.982 5.349 -17.381 1.00 94.88 73 LEU A CA 1
ATOM 603 C C . LEU A 1 73 ? 11.925 6.127 -18.302 1.00 94.88 73 LEU A C 1
ATOM 605 O O . LEU A 1 73 ? 11.646 6.245 -19.489 1.00 94.88 73 LEU A O 1
ATOM 609 N N . THR A 1 74 ? 13.055 6.599 -17.781 1.00 95.50 74 THR A N 1
ATOM 610 C CA . THR A 1 74 ? 14.088 7.318 -18.538 1.00 95.50 74 THR A CA 1
ATOM 611 C C . THR A 1 74 ? 14.587 6.523 -19.740 1.00 95.50 74 THR A C 1
ATOM 613 O O . THR A 1 74 ? 14.639 7.065 -20.840 1.00 95.50 74 THR A O 1
ATOM 616 N N . GLU A 1 75 ? 14.865 5.229 -19.567 1.00 96.00 75 GLU A N 1
ATOM 617 C CA . GLU A 1 75 ? 15.280 4.343 -20.663 1.00 96.00 75 GLU A CA 1
ATOM 618 C C . GLU A 1 75 ? 14.149 4.120 -21.681 1.00 96.00 75 GLU A C 1
ATOM 620 O O . GLU A 1 75 ? 14.383 4.090 -22.887 1.00 96.00 75 GLU A O 1
ATOM 625 N N . ALA A 1 76 ? 12.899 4.004 -21.223 1.00 94.31 76 ALA A N 1
ATOM 626 C CA . ALA A 1 76 ? 11.755 3.861 -22.119 1.00 94.31 76 ALA A CA 1
ATOM 627 C C . ALA A 1 76 ? 11.505 5.119 -22.967 1.00 94.31 76 ALA A C 1
ATOM 629 O O . ALA A 1 76 ? 11.151 5.005 -24.143 1.00 94.31 76 ALA A O 1
ATOM 630 N N . LEU A 1 77 ? 11.722 6.308 -22.395 1.00 94.56 77 LEU A N 1
ATOM 631 C CA . LEU A 1 77 ? 11.540 7.596 -23.069 1.00 94.56 77 LEU A CA 1
ATOM 632 C C . LEU A 1 77 ? 12.497 7.799 -24.255 1.00 94.56 77 LEU A C 1
ATOM 634 O O . LEU A 1 77 ? 12.168 8.563 -25.161 1.00 94.56 77 LEU A O 1
ATOM 638 N N . GLU A 1 78 ? 13.637 7.098 -24.301 1.00 94.12 78 GLU A N 1
ATOM 639 C CA . GLU A 1 78 ? 14.556 7.133 -25.453 1.00 94.12 78 GLU A CA 1
ATOM 640 C C . GLU A 1 78 ? 13.920 6.562 -26.729 1.00 94.12 78 GLU A C 1
ATOM 642 O O . GLU A 1 78 ? 14.224 7.010 -27.836 1.00 94.12 78 GLU A O 1
ATOM 647 N N . TYR A 1 79 ? 13.018 5.589 -26.578 1.00 90.38 79 TYR A N 1
ATOM 648 C CA . TYR A 1 79 ? 12.380 4.882 -27.693 1.00 90.38 79 TYR A CA 1
ATOM 649 C C . TYR A 1 79 ? 10.902 5.240 -27.852 1.00 90.38 79 TYR A C 1
ATOM 651 O O . TYR A 1 79 ? 10.359 5.136 -28.948 1.00 90.38 79 TYR A O 1
ATOM 659 N N . THR A 1 80 ? 10.237 5.619 -26.760 1.00 90.75 80 THR A N 1
ATOM 660 C CA . THR A 1 80 ? 8.807 5.949 -26.698 1.00 90.75 80 THR A CA 1
ATOM 661 C C . THR A 1 80 ? 8.627 7.246 -25.897 1.00 90.75 80 THR A C 1
ATOM 663 O O . THR A 1 80 ? 8.343 7.188 -24.699 1.00 90.75 80 THR A O 1
ATOM 666 N N . PRO A 1 81 ? 8.813 8.428 -26.515 1.00 92.50 81 PRO A N 1
ATOM 667 C CA . PRO A 1 81 ? 8.788 9.720 -25.816 1.00 92.50 81 PRO A CA 1
ATOM 668 C C . PRO A 1 81 ? 7.475 10.046 -25.084 1.00 92.50 81 PRO A C 1
ATOM 670 O O . PRO A 1 81 ? 7.454 10.876 -24.181 1.00 92.50 81 PRO A O 1
ATOM 673 N N . GLU A 1 82 ? 6.370 9.416 -25.475 1.00 92.25 82 GLU A N 1
ATOM 674 C CA . GLU A 1 82 ? 5.049 9.546 -24.855 1.00 92.25 82 GLU A CA 1
ATOM 675 C C . GLU A 1 82 ? 4.805 8.575 -23.685 1.00 92.25 82 GLU A C 1
ATOM 677 O O . GLU A 1 82 ? 3.736 8.606 -23.059 1.00 92.25 82 GLU A O 1
ATOM 682 N N . ALA A 1 83 ? 5.761 7.687 -23.394 1.00 91.62 83 ALA A N 1
ATOM 683 C CA . ALA A 1 83 ? 5.653 6.748 -22.290 1.00 91.62 83 ALA A CA 1
ATOM 684 C C . ALA A 1 83 ? 5.562 7.484 -20.947 1.00 91.62 83 ALA A C 1
ATOM 686 O O . ALA A 1 83 ? 6.183 8.514 -20.705 1.00 91.62 83 ALA A O 1
ATOM 687 N N . ASN A 1 84 ? 4.775 6.924 -20.040 1.00 91.56 84 ASN A N 1
ATOM 688 C CA . ASN A 1 84 ? 4.704 7.333 -18.644 1.00 91.56 84 ASN A CA 1
ATOM 689 C C . ASN A 1 84 ? 4.473 6.086 -17.788 1.00 91.56 84 ASN A C 1
ATOM 691 O O . ASN A 1 84 ? 4.205 5.004 -18.318 1.00 91.56 84 ASN A O 1
ATOM 695 N N . LYS A 1 85 ? 4.531 6.216 -16.460 1.00 90.44 85 LYS A N 1
ATOM 696 C CA . LYS A 1 85 ? 4.422 5.051 -15.567 1.00 90.44 85 LYS A CA 1
ATOM 697 C C . LYS A 1 85 ? 3.095 4.286 -15.703 1.00 90.44 85 LYS A C 1
ATOM 699 O O . LYS A 1 85 ? 3.048 3.106 -15.375 1.00 90.44 85 LYS A O 1
ATOM 704 N N . LYS A 1 86 ? 2.031 4.916 -16.225 1.00 87.69 86 LYS A N 1
ATOM 705 C CA . LYS A 1 86 ? 0.733 4.264 -16.482 1.00 87.69 86 LYS A CA 1
ATOM 706 C C . LYS A 1 86 ? 0.716 3.447 -17.771 1.00 87.69 86 LYS A C 1
ATOM 708 O O . LYS A 1 86 ? -0.012 2.460 -17.859 1.00 87.69 86 LYS A O 1
ATOM 713 N N . THR A 1 87 ? 1.430 3.907 -18.794 1.00 88.56 87 THR A N 1
ATOM 714 C CA . THR A 1 87 ? 1.405 3.308 -20.136 1.00 88.56 87 THR A CA 1
ATOM 715 C C . THR A 1 87 ? 2.561 2.345 -20.368 1.00 88.56 87 THR A C 1
ATOM 717 O O . THR A 1 87 ? 2.446 1.467 -21.223 1.00 88.56 87 THR A O 1
ATOM 720 N N . LEU A 1 88 ? 3.644 2.466 -19.596 1.00 90.44 88 LEU A N 1
ATOM 721 C CA . LEU A 1 88 ? 4.826 1.632 -19.743 1.00 90.44 88 LEU A CA 1
ATOM 722 C C . LEU A 1 88 ? 4.551 0.190 -19.299 1.00 90.44 88 LEU A C 1
ATOM 724 O O . LEU A 1 88 ? 4.374 -0.098 -18.117 1.00 90.44 88 LEU A O 1
ATOM 728 N N . ASN A 1 89 ? 4.540 -0.728 -20.263 1.00 86.88 89 ASN A N 1
ATOM 729 C CA . ASN A 1 89 ? 4.315 -2.160 -20.038 1.00 86.88 89 ASN A CA 1
ATOM 730 C C . ASN A 1 89 ? 5.366 -3.060 -20.715 1.00 86.88 89 ASN A C 1
ATOM 732 O O . ASN A 1 89 ? 5.264 -4.286 -20.650 1.00 86.88 89 ASN A O 1
ATOM 736 N N . SER A 1 90 ? 6.375 -2.460 -21.347 1.00 88.06 90 SER A N 1
ATOM 737 C CA . SER A 1 90 ? 7.453 -3.142 -22.057 1.00 88.06 90 SER A CA 1
ATOM 738 C C . SER A 1 90 ? 8.730 -2.313 -22.004 1.00 88.06 90 SER A C 1
ATOM 740 O O . SER A 1 90 ? 8.657 -1.088 -22.000 1.00 88.06 90 SER A O 1
ATOM 742 N N . GLY A 1 91 ? 9.889 -2.962 -22.036 1.00 89.44 91 GLY A N 1
ATOM 743 C CA . GLY A 1 91 ? 11.184 -2.290 -22.018 1.00 89.44 91 GLY A CA 1
ATOM 744 C C . GLY A 1 91 ? 12.291 -3.226 -21.555 1.00 89.44 91 GLY A C 1
ATOM 745 O O . GLY A 1 91 ? 12.089 -4.440 -21.441 1.00 89.44 91 GLY A O 1
ATOM 746 N N . ILE A 1 92 ? 13.458 -2.654 -21.271 1.00 94.62 92 ILE A N 1
ATOM 747 C CA . ILE A 1 92 ? 14.563 -3.378 -20.645 1.00 94.62 92 ILE A CA 1
ATOM 748 C C . ILE A 1 92 ? 14.162 -3.703 -19.205 1.00 94.62 92 ILE A C 1
ATOM 750 O O . ILE A 1 92 ? 13.832 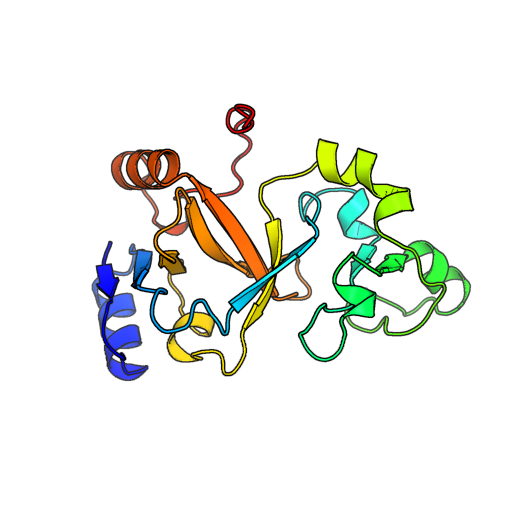-2.817 -18.418 1.00 94.62 92 ILE A O 1
ATOM 754 N N . MET A 1 93 ? 14.136 -4.994 -18.880 1.00 95.62 93 MET A N 1
ATOM 755 C CA . MET A 1 93 ? 13.821 -5.452 -17.531 1.00 95.62 93 MET A CA 1
ATOM 756 C C . MET A 1 93 ? 15.058 -5.366 -16.646 1.00 95.62 93 MET A C 1
ATOM 758 O O . MET A 1 93 ? 16.092 -5.951 -16.968 1.00 95.62 93 MET A O 1
ATOM 762 N N . HIS A 1 94 ? 14.888 -4.721 -15.500 1.00 97.50 94 HIS A N 1
ATOM 763 C CA . HIS A 1 94 ? 15.851 -4.673 -14.412 1.00 97.50 94 HIS A CA 1
ATOM 764 C C . HIS A 1 94 ? 15.357 -5.475 -13.218 1.00 97.50 94 HIS A C 1
ATOM 766 O O . HIS A 1 94 ? 14.153 -5.688 -13.028 1.00 97.50 94 HIS A O 1
ATOM 772 N N . PHE A 1 95 ? 16.296 -5.888 -12.380 1.00 97.00 95 PHE A N 1
ATOM 773 C CA . PHE A 1 95 ? 16.035 -6.674 -11.187 1.00 97.00 95 PHE A CA 1
ATOM 774 C C . PHE A 1 95 ? 16.373 -5.885 -9.924 1.00 97.00 95 PHE A C 1
ATOM 776 O O . PHE A 1 95 ? 17.317 -5.102 -9.878 1.00 97.00 95 PHE A O 1
ATOM 783 N N . PHE A 1 96 ? 15.610 -6.115 -8.857 1.00 96.50 96 PHE A N 1
ATOM 784 C CA . PHE A 1 96 ? 15.754 -5.409 -7.579 1.00 96.50 96 PHE A CA 1
ATOM 785 C C . PHE A 1 96 ? 17.184 -5.392 -7.025 1.00 96.50 96 PHE A C 1
ATOM 787 O O . PHE A 1 96 ? 17.594 -4.402 -6.431 1.00 96.50 96 PHE A O 1
ATOM 794 N N . ASN A 1 97 ? 17.957 -6.464 -7.214 1.00 96.88 97 ASN A N 1
ATOM 795 C CA . ASN A 1 97 ? 19.340 -6.551 -6.735 1.00 96.88 97 ASN A CA 1
ATOM 796 C C . ASN A 1 97 ? 20.264 -5.483 -7.345 1.00 96.88 97 ASN A C 1
ATOM 798 O O . ASN A 1 97 ? 21.291 -5.180 -6.747 1.00 96.88 97 ASN A O 1
ATOM 802 N N . GLU A 1 98 ? 19.908 -4.906 -8.495 1.00 97.75 98 GLU A N 1
ATOM 803 C CA . GLU A 1 98 ? 20.645 -3.800 -9.119 1.00 97.75 98 GLU A CA 1
ATOM 804 C C . GLU A 1 98 ? 20.524 -2.495 -8.319 1.00 97.75 98 GLU A C 1
ATOM 806 O O . GLU A 1 98 ? 21.451 -1.691 -8.322 1.00 97.75 98 GLU A O 1
ATOM 811 N N . ILE A 1 99 ? 19.410 -2.306 -7.603 1.00 97.00 99 ILE A N 1
ATOM 812 C CA . ILE A 1 99 ? 19.071 -1.075 -6.865 1.00 97.00 99 ILE A CA 1
ATOM 813 C C . ILE A 1 99 ? 18.825 -1.315 -5.369 1.00 97.00 99 ILE A C 1
ATOM 815 O O . ILE A 1 99 ? 18.414 -0.413 -4.644 1.00 97.00 99 ILE A O 1
ATOM 819 N N . GLU A 1 100 ? 19.066 -2.533 -4.876 1.00 97.12 100 GLU A N 1
ATOM 820 C CA . GLU A 1 100 ? 18.701 -2.962 -3.519 1.00 97.12 100 GLU A CA 1
ATOM 821 C C . GLU A 1 100 ? 19.284 -2.045 -2.440 1.00 97.12 100 GLU A C 1
ATOM 823 O O . GLU A 1 100 ? 18.634 -1.772 -1.428 1.00 97.12 100 GLU A O 1
ATOM 828 N N . ARG A 1 101 ? 20.515 -1.566 -2.645 1.00 97.31 101 ARG A N 1
ATOM 829 C CA . ARG A 1 101 ? 21.169 -0.641 -1.717 1.00 97.31 101 ARG A CA 1
ATOM 830 C C . ARG A 1 101 ? 20.401 0.674 -1.610 1.00 97.31 101 ARG A C 1
ATOM 832 O O . ARG A 1 101 ? 20.147 1.119 -0.494 1.00 97.31 101 ARG A O 1
ATOM 839 N N . ASP A 1 102 ? 20.039 1.262 -2.741 1.00 96.75 102 ASP A N 1
ATOM 840 C CA . ASP A 1 102 ? 19.391 2.571 -2.795 1.00 96.75 102 ASP A CA 1
ATOM 841 C C . ASP A 1 102 ? 17.950 2.472 -2.287 1.00 96.75 102 ASP A C 1
ATOM 843 O O . ASP A 1 102 ? 17.538 3.263 -1.441 1.00 96.75 102 ASP A O 1
ATOM 847 N N . VAL A 1 103 ? 17.239 1.395 -2.650 1.00 95.88 103 VAL A N 1
ATOM 848 C CA . VAL A 1 103 ? 15.908 1.107 -2.096 1.00 95.88 103 VAL A CA 1
ATOM 849 C C . VAL A 1 103 ? 15.951 0.979 -0.575 1.00 95.88 103 VAL A C 1
ATOM 851 O O . VAL A 1 103 ? 15.080 1.514 0.101 1.00 95.88 103 VAL A O 1
ATOM 854 N N . LYS A 1 104 ? 16.959 0.302 -0.007 1.00 94.50 104 LYS A N 1
ATOM 855 C CA . LYS A 1 104 ? 17.098 0.172 1.455 1.00 94.50 104 LYS A CA 1
ATOM 856 C C . LYS A 1 104 ? 17.369 1.502 2.154 1.00 94.50 104 LYS A C 1
ATOM 858 O O . LYS A 1 104 ? 16.935 1.661 3.291 1.00 94.50 104 LYS A O 1
ATOM 863 N N . LEU A 1 105 ? 18.088 2.425 1.514 1.00 94.44 105 LEU A N 1
ATOM 864 C CA . LEU A 1 105 ? 18.372 3.751 2.074 1.00 94.44 105 LEU A CA 1
ATOM 865 C C . LEU A 1 105 ? 17.122 4.634 2.117 1.00 94.44 105 LEU A C 1
ATOM 867 O O . LEU A 1 105 ? 16.954 5.410 3.055 1.00 94.44 105 LEU A O 1
ATOM 871 N N . GLU A 1 106 ? 16.237 4.479 1.137 1.00 92.12 106 GLU A N 1
ATOM 872 C CA . GLU A 1 106 ? 15.001 5.256 1.008 1.00 92.12 106 GLU A CA 1
ATOM 873 C C . GLU A 1 106 ? 13.766 4.506 1.533 1.00 92.12 106 GLU A C 1
ATOM 875 O O . GLU A 1 106 ? 12.638 4.957 1.378 1.00 92.12 106 GLU A O 1
ATOM 880 N N . PHE A 1 107 ? 13.936 3.336 2.145 1.00 92.31 107 PHE A N 1
ATOM 881 C CA . PHE A 1 107 ? 12.815 2.487 2.530 1.00 92.31 107 PHE A CA 1
ATOM 882 C C . PHE A 1 107 ? 11.989 3.081 3.680 1.00 92.31 107 PHE A C 1
ATOM 884 O O . PHE A 1 107 ? 12.501 3.333 4.772 1.00 92.31 107 PHE A O 1
ATOM 891 N N . ARG A 1 108 ? 10.674 3.212 3.461 1.00 90.88 108 ARG A N 1
ATOM 892 C CA . ARG A 1 108 ? 9.699 3.722 4.450 1.00 90.88 108 ARG A CA 1
ATOM 893 C C . ARG A 1 108 ? 8.642 2.699 4.882 1.00 90.88 108 ARG A C 1
ATOM 895 O O . ARG A 1 108 ? 7.578 3.071 5.359 1.00 90.88 108 ARG A O 1
ATOM 902 N N . GLY A 1 109 ? 8.904 1.405 4.692 1.00 92.31 109 GLY A N 1
ATOM 903 C CA . GLY A 1 109 ? 7.962 0.341 5.066 1.00 92.31 109 GLY A CA 1
ATOM 904 C C 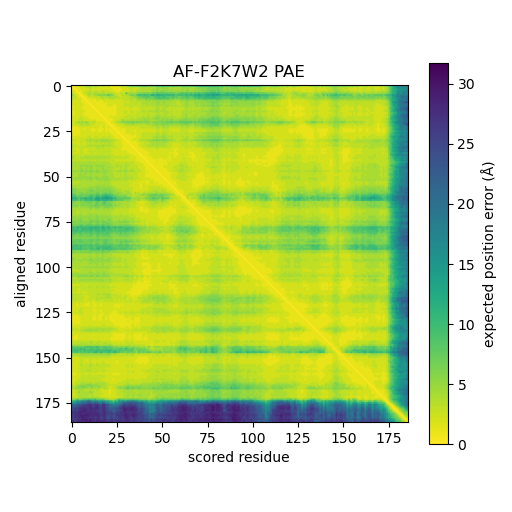. GLY A 1 109 ? 7.037 -0.133 3.941 1.00 92.31 109 GLY A C 1
ATOM 905 O O . GLY A 1 109 ? 6.235 -1.034 4.178 1.00 92.31 109 GLY A O 1
ATOM 906 N N . HIS A 1 110 ? 7.129 0.443 2.737 1.00 94.81 110 HIS A N 1
ATOM 907 C CA . HIS A 1 110 ? 6.289 0.089 1.589 1.00 94.81 110 HIS A CA 1
ATOM 908 C C . HIS A 1 110 ? 6.694 -1.252 0.972 1.00 94.81 110 HIS A C 1
ATOM 910 O O . HIS A 1 110 ? 7.857 -1.479 0.660 1.00 94.81 110 HIS A O 1
ATOM 916 N N . HIS A 1 111 ? 5.727 -2.120 0.706 1.00 96.56 111 HIS A N 1
ATOM 917 C CA . HIS A 1 111 ? 5.933 -3.382 0.006 1.00 96.56 111 HIS A CA 1
ATOM 918 C C . HIS A 1 111 ? 4.883 -3.580 -1.078 1.00 96.56 111 HIS A C 1
ATOM 920 O O . HIS A 1 111 ? 3.709 -3.239 -0.896 1.00 96.56 111 HIS A O 1
ATOM 926 N N . GLN A 1 112 ? 5.274 -4.234 -2.172 1.00 95.56 112 GLN A N 1
ATOM 927 C CA . GLN A 1 112 ? 4.275 -4.862 -3.029 1.00 95.56 112 GLN A CA 1
ATOM 928 C C . GLN A 1 112 ? 3.590 -5.998 -2.271 1.00 95.56 112 GLN A C 1
ATOM 930 O O . GLN A 1 112 ? 4.219 -6.725 -1.502 1.00 95.56 112 GLN A O 1
ATOM 935 N N . TYR A 1 113 ? 2.305 -6.193 -2.533 1.00 96.19 113 TYR A N 1
ATOM 936 C CA . TYR A 1 113 ? 1.557 -7.334 -2.017 1.00 96.19 113 TYR A CA 1
ATOM 937 C C . TYR A 1 113 ? 0.665 -7.920 -3.101 1.00 96.19 113 TYR A C 1
ATOM 939 O O . TYR A 1 113 ? 0.346 -7.237 -4.070 1.00 96.19 113 TYR A O 1
ATOM 947 N N . ASP A 1 114 ? 0.229 -9.162 -2.936 1.00 95.69 114 ASP A N 1
ATOM 948 C CA . ASP A 1 114 ? -0.878 -9.749 -3.687 1.00 95.69 114 ASP A CA 1
ATOM 949 C C . ASP A 1 114 ? -1.906 -10.316 -2.713 1.00 95.69 114 ASP A C 1
ATOM 951 O O . ASP A 1 114 ? -1.555 -11.008 -1.758 1.00 95.69 114 ASP A O 1
ATOM 955 N N . TRP A 1 115 ? -3.180 -10.008 -2.944 1.00 95.94 115 TRP A N 1
ATOM 956 C CA . TRP A 1 115 ? -4.279 -10.508 -2.128 1.00 95.94 115 TRP A CA 1
ATOM 957 C C . TRP A 1 115 ? -5.234 -11.304 -3.005 1.00 95.94 115 TRP A C 1
ATOM 959 O O . TRP A 1 115 ? -6.040 -10.757 -3.753 1.00 95.94 115 TRP A O 1
ATOM 969 N N . VAL A 1 116 ? -5.165 -12.626 -2.884 1.00 94.50 116 VAL A N 1
ATOM 970 C CA . VAL A 1 116 ? -6.061 -13.546 -3.579 1.00 94.50 116 VAL A CA 1
ATOM 971 C C . VAL A 1 116 ? -7.481 -13.378 -3.050 1.00 94.50 116 VAL A C 1
ATOM 973 O O . VAL A 1 116 ? -7.736 -13.578 -1.861 1.00 94.50 116 VAL A O 1
ATOM 976 N N . ARG A 1 117 ? -8.412 -13.083 -3.967 1.00 92.38 117 ARG A N 1
ATOM 977 C CA . ARG A 1 117 ? -9.823 -12.768 -3.671 1.00 92.38 117 ARG A CA 1
ATOM 978 C C . ARG A 1 117 ? -9.918 -11.602 -2.677 1.00 92.38 117 ARG A C 1
ATOM 980 O O . ARG A 1 117 ? -10.378 -11.792 -1.546 1.00 92.38 117 ARG A O 1
ATOM 987 N N . PRO A 1 118 ? -9.459 -10.408 -3.087 1.00 93.06 118 PRO A N 1
ATOM 988 C CA . PRO A 1 118 ? -9.410 -9.269 -2.195 1.00 93.06 118 PRO A CA 1
ATOM 989 C C . PRO A 1 118 ? -10.826 -8.844 -1.811 1.00 93.06 118 PRO A C 1
ATOM 991 O O . PRO A 1 118 ? -11.761 -8.887 -2.615 1.00 93.06 118 PRO A O 1
ATOM 994 N N . ARG A 1 119 ? -10.986 -8.418 -0.561 1.00 92.56 119 ARG A N 1
ATOM 995 C CA . ARG A 1 119 ? -12.268 -7.933 -0.051 1.00 92.56 119 ARG A CA 1
ATOM 996 C C . ARG A 1 119 ? -12.427 -6.463 -0.438 1.00 92.56 119 ARG A C 1
ATOM 998 O O . ARG A 1 119 ? -11.884 -5.594 0.238 1.00 92.56 119 ARG A O 1
ATOM 1005 N N . ARG A 1 120 ? -13.165 -6.202 -1.525 1.00 92.88 120 ARG A N 1
ATOM 1006 C CA . ARG A 1 120 ? -13.371 -4.851 -2.086 1.00 92.88 120 ARG A CA 1
ATOM 1007 C C . ARG A 1 120 ? -13.866 -3.829 -1.072 1.00 92.88 120 ARG A C 1
ATOM 1009 O O . ARG A 1 120 ? -13.342 -2.727 -1.062 1.00 92.88 120 ARG A O 1
ATOM 1016 N N . THR A 1 121 ? -14.728 -4.236 -0.141 1.00 95.62 121 THR A N 1
ATOM 1017 C CA . THR A 1 121 ? -15.176 -3.395 0.977 1.00 95.62 121 THR A CA 1
ATOM 1018 C C . THR A 1 121 ? -14.030 -2.667 1.674 1.00 95.62 121 THR A C 1
ATOM 1020 O O . THR A 1 121 ? -14.191 -1.520 2.057 1.00 95.62 121 THR A O 1
ATOM 1023 N N . TRP A 1 122 ? -12.857 -3.285 1.802 1.00 95.94 122 TRP A N 1
ATOM 1024 C CA . TRP A 1 122 ? -11.700 -2.662 2.444 1.00 95.94 122 TRP A CA 1
ATOM 1025 C C . TRP A 1 122 ? -10.810 -1.870 1.490 1.00 95.94 122 TRP A C 1
ATOM 1027 O O . TRP A 1 122 ? -10.195 -0.899 1.913 1.00 95.94 122 TRP A O 1
ATOM 1037 N N . LEU A 1 123 ? -10.744 -2.266 0.219 1.00 94.12 123 LEU A N 1
ATOM 1038 C CA . LEU A 1 123 ? -10.002 -1.525 -0.805 1.00 94.12 123 LEU A CA 1
ATOM 1039 C C . LEU A 1 123 ? -10.695 -0.207 -1.172 1.00 94.12 123 LEU A C 1
ATOM 1041 O O . LEU A 1 123 ? -10.019 0.773 -1.457 1.00 94.12 123 LEU A O 1
ATOM 1045 N N . ASP A 1 124 ? -12.025 -0.180 -1.105 1.00 94.19 124 ASP A N 1
ATOM 1046 C CA . ASP A 1 124 ? -12.865 0.972 -1.447 1.00 94.19 124 ASP A CA 1
ATOM 1047 C C . ASP A 1 124 ? -13.156 1.866 -0.217 1.00 94.19 124 ASP A C 1
ATOM 1049 O O . ASP A 1 124 ? -14.085 2.682 -0.223 1.00 94.19 124 ASP A O 1
ATOM 1053 N N . SER A 1 125 ? -12.410 1.667 0.876 1.00 94.50 125 SER A N 1
ATOM 1054 C CA . SER A 1 125 ? -12.501 2.457 2.107 1.00 94.50 125 SER A CA 1
ATOM 1055 C C . SER A 1 125 ? -12.001 3.882 1.893 1.00 94.50 125 SER A C 1
ATOM 1057 O O . SER A 1 125 ? -10.922 4.088 1.343 1.00 94.50 125 SER A O 1
ATOM 1059 N N . SER A 1 126 ? -12.757 4.872 2.381 1.00 92.25 126 SER A N 1
ATOM 1060 C CA . SER A 1 126 ? -12.295 6.270 2.410 1.00 92.25 126 SER A CA 1
ATOM 1061 C C . SER A 1 126 ? -11.434 6.577 3.640 1.00 92.25 126 SER A C 1
ATOM 1063 O O . SER A 1 126 ? -10.695 7.560 3.668 1.00 92.25 126 SER A O 1
ATOM 1065 N N . CYS A 1 127 ? -11.497 5.708 4.651 1.00 94.75 127 CYS A N 1
ATOM 1066 C CA . CYS A 1 127 ? -10.686 5.776 5.858 1.00 94.75 127 CYS A CA 1
ATOM 1067 C C . CYS A 1 127 ? -9.450 4.864 5.758 1.00 94.75 127 CYS A C 1
ATOM 1069 O O . CYS A 1 127 ? -9.507 3.836 5.077 1.00 94.75 127 CYS A O 1
ATOM 1071 N N . PRO A 1 128 ? -8.355 5.166 6.480 1.00 96.44 128 PRO A N 1
ATOM 1072 C CA . PRO A 1 128 ? -7.193 4.286 6.547 1.00 96.44 128 PRO A CA 1
ATOM 1073 C C . PRO A 1 128 ? -7.549 2.888 7.062 1.00 96.44 128 PRO A C 1
ATOM 1075 O O . PRO A 1 128 ? -8.274 2.738 8.052 1.00 96.44 128 PRO A O 1
ATOM 1078 N N . VAL A 1 129 ? -7.000 1.867 6.402 1.00 97.50 129 VAL A N 1
ATOM 1079 C CA . VAL A 1 129 ? -7.262 0.458 6.701 1.00 97.50 129 VAL A CA 1
ATOM 1080 C C . VAL A 1 129 ? -5.976 -0.261 7.075 1.00 97.50 129 VAL A C 1
ATOM 1082 O O . VAL A 1 129 ? -5.029 -0.303 6.294 1.00 97.50 129 VAL A O 1
ATOM 1085 N N . TYR A 1 130 ? -5.983 -0.894 8.244 1.00 98.00 130 TYR A N 1
ATOM 1086 C CA . TYR A 1 130 ? -4.899 -1.716 8.766 1.00 98.00 130 TYR A CA 1
ATOM 1087 C C . TYR A 1 130 ? -5.388 -3.151 8.921 1.00 98.00 130 TYR A C 1
ATOM 1089 O O . TYR A 1 130 ? -6.477 -3.393 9.435 1.00 98.00 130 TYR A O 1
ATOM 1097 N N . ILE A 1 131 ? -4.576 -4.115 8.502 1.00 98.06 131 ILE A N 1
ATOM 1098 C CA . ILE A 1 131 ? -4.859 -5.540 8.656 1.00 98.06 131 ILE A CA 1
ATOM 1099 C C . ILE A 1 131 ? -3.920 -6.118 9.715 1.00 98.06 131 ILE A C 1
ATOM 1101 O O . ILE A 1 131 ? -2.697 -6.009 9.599 1.00 98.06 131 ILE A O 1
ATOM 1105 N N . ASP A 1 132 ? -4.487 -6.762 10.734 1.00 98.00 132 ASP A N 1
ATOM 1106 C CA . ASP A 1 132 ? -3.742 -7.507 11.745 1.00 98.00 132 ASP A CA 1
ATOM 1107 C C . ASP A 1 132 ? -3.724 -9.003 11.406 1.00 98.00 132 ASP A C 1
ATOM 1109 O O . ASP A 1 132 ? -4.707 -9.721 11.583 1.00 98.00 132 ASP A O 1
ATOM 1113 N N . PHE A 1 133 ? -2.580 -9.503 10.942 1.00 97.12 133 PHE A N 1
ATOM 1114 C CA . PHE A 1 133 ? -2.370 -10.933 10.673 1.00 97.12 133 PHE A CA 1
ATOM 1115 C C . PHE A 1 133 ? -1.907 -11.734 11.906 1.00 97.12 133 PHE A C 1
ATOM 1117 O O . PHE A 1 133 ? -1.484 -12.893 11.776 1.00 97.12 133 PHE A O 1
ATOM 1124 N N . GLY A 1 134 ? -1.932 -11.122 13.094 1.00 95.69 134 GLY A N 1
ATOM 1125 C CA . GLY A 1 134 ? -1.363 -11.664 14.327 1.00 95.69 134 GLY A CA 1
ATOM 1126 C C . GLY A 1 134 ? 0.163 -11.543 14.402 1.00 95.69 134 GLY A C 1
ATOM 1127 O O . GLY A 1 134 ? 0.791 -12.253 15.182 1.00 95.69 134 GLY A O 1
ATOM 1128 N N . TRP A 1 135 ? 0.773 -10.692 13.573 1.00 92.69 135 TRP A N 1
ATOM 1129 C CA . TRP A 1 135 ? 2.211 -10.404 13.601 1.00 92.69 135 TRP A CA 1
ATOM 1130 C C . TRP A 1 135 ? 2.550 -9.312 14.630 1.00 92.69 135 TRP A C 1
ATOM 1132 O O . TRP A 1 135 ? 1.669 -8.780 15.310 1.00 92.69 135 TRP A O 1
ATOM 1142 N N . ALA A 1 136 ? 3.836 -8.963 14.737 1.00 90.88 136 ALA A N 1
ATOM 1143 C CA . ALA A 1 136 ? 4.299 -7.814 15.524 1.00 90.88 136 ALA A CA 1
ATOM 1144 C C . ALA A 1 136 ? 3.923 -6.455 14.888 1.00 90.88 136 ALA A C 1
ATOM 1146 O O . ALA A 1 136 ? 3.944 -5.423 15.560 1.00 90.88 136 ALA A O 1
ATOM 1147 N N . CYS A 1 137 ? 3.554 -6.456 13.606 1.00 94.88 137 CYS A N 1
ATOM 1148 C CA . CYS A 1 137 ? 3.153 -5.290 12.828 1.00 94.88 137 CYS A CA 1
ATOM 1149 C C . CYS A 1 137 ? 1.730 -5.436 12.263 1.00 94.88 137 CYS A C 1
ATOM 1151 O O . CYS A 1 137 ? 1.159 -6.530 12.234 1.00 94.88 137 CYS A O 1
ATOM 1153 N N . LEU A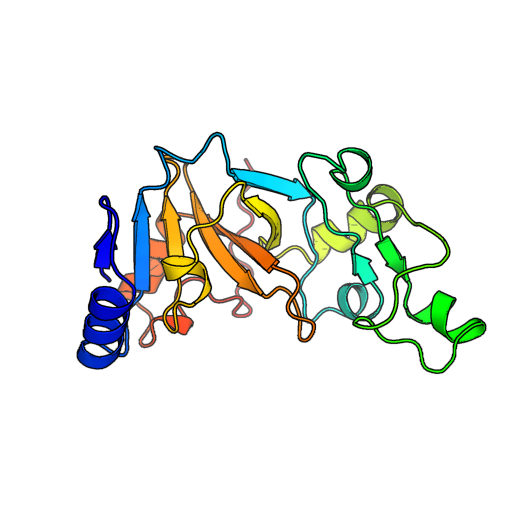 1 138 ? 1.178 -4.311 11.814 1.00 97.12 138 LEU A N 1
ATOM 1154 C CA . LEU A 1 138 ? -0.026 -4.203 10.998 1.00 97.12 138 LEU A CA 1
ATOM 1155 C C . LEU A 1 138 ? 0.369 -3.938 9.541 1.00 97.12 138 LEU A C 1
ATOM 1157 O O . LEU A 1 138 ? 1.369 -3.269 9.282 1.00 97.12 138 LEU A O 1
ATOM 1161 N N . ALA A 1 139 ? -0.434 -4.422 8.596 1.00 97.31 139 ALA A N 1
ATOM 1162 C CA . ALA A 1 139 ? -0.304 -4.071 7.184 1.00 97.31 139 ALA A CA 1
ATOM 1163 C C . ALA A 1 139 ? -1.333 -2.991 6.828 1.00 97.31 139 ALA A C 1
ATOM 1165 O O . ALA A 1 139 ? -2.530 -3.275 6.764 1.00 97.31 139 ALA A O 1
ATOM 1166 N N . LYS A 1 140 ? -0.881 -1.753 6.617 1.00 97.38 140 LYS A N 1
ATOM 1167 C CA . LYS A 1 140 ? -1.722 -0.647 6.144 1.00 97.38 140 LYS A CA 1
ATOM 1168 C C . LYS A 1 140 ? -1.920 -0.781 4.638 1.00 97.38 140 LYS A C 1
ATOM 1170 O O . LYS A 1 140 ? -0.931 -0.780 3.911 1.00 97.38 140 LYS A O 1
ATOM 1175 N N . LEU A 1 141 ? -3.160 -0.895 4.170 1.00 96.06 141 LEU A N 1
ATOM 1176 C CA . LEU A 1 141 ? -3.463 -0.853 2.737 1.00 96.06 141 LEU A CA 1
ATOM 1177 C C . LEU A 1 141 ? -3.215 0.565 2.216 1.00 96.06 141 LEU A C 1
ATOM 1179 O O . LEU A 1 141 ? -3.687 1.530 2.817 1.00 96.06 141 LEU A O 1
ATOM 1183 N N . SER A 1 142 ? -2.474 0.689 1.115 1.00 93.12 142 SER A N 1
ATOM 1184 C CA . SER A 1 142 ? -2.164 1.981 0.507 1.00 93.12 142 SER A CA 1
ATOM 1185 C C . SER A 1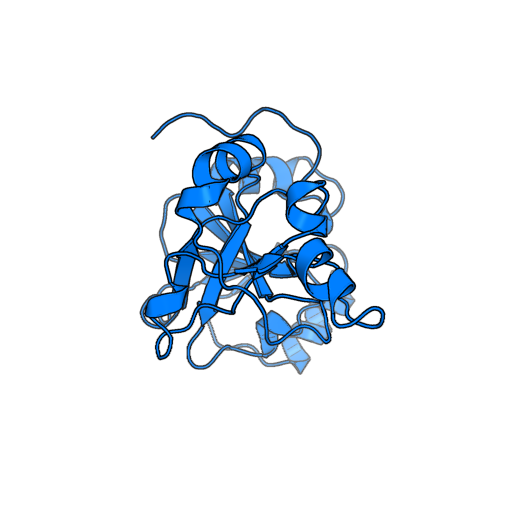 142 ? -2.037 1.872 -1.011 1.00 93.12 142 SER A C 1
ATOM 1187 O O . SER A 1 142 ? -1.954 0.784 -1.591 1.00 93.12 142 SER A O 1
ATOM 1189 N N . LEU A 1 143 ? -2.016 3.031 -1.653 1.00 90.62 143 LEU A N 1
ATOM 1190 C CA . LEU A 1 143 ? -1.509 3.201 -3.005 1.00 90.62 143 LEU A CA 1
ATOM 1191 C C . LEU A 1 143 ? -0.080 3.723 -2.896 1.00 90.62 143 LEU A C 1
ATOM 1193 O O . LEU A 1 143 ? 0.214 4.522 -2.007 1.00 90.62 143 LEU A O 1
ATOM 1197 N N . TYR A 1 144 ? 0.806 3.199 -3.734 1.00 89.81 144 TYR A N 1
ATOM 1198 C CA . TYR A 1 144 ? 2.225 3.507 -3.665 1.00 89.81 144 TYR A CA 1
ATOM 1199 C C . TYR A 1 144 ? 2.518 4.890 -4.231 1.00 89.81 144 TYR A C 1
ATOM 1201 O O . TYR A 1 144 ? 3.064 5.726 -3.531 1.00 89.81 144 TYR A O 1
ATOM 1209 N N . ASP A 1 145 ? 2.110 5.143 -5.468 1.00 81.94 145 ASP A N 1
ATOM 1210 C CA . ASP A 1 145 ? 2.370 6.387 -6.180 1.00 81.94 145 ASP A CA 1
ATOM 1211 C C . ASP A 1 145 ? 1.091 6.923 -6.843 1.00 81.94 145 ASP A C 1
ATOM 1213 O O . ASP A 1 145 ? 0.005 6.340 -6.740 1.00 81.94 145 ASP A O 1
ATOM 1217 N N . GLU A 1 146 ? 1.219 8.049 -7.544 1.00 78.12 146 GLU A N 1
ATOM 1218 C CA . GLU A 1 146 ? 0.136 8.701 -8.297 1.00 78.12 146 GLU A CA 1
ATOM 1219 C C . GLU A 1 146 ? -0.500 7.805 -9.380 1.00 78.12 146 GLU A C 1
ATOM 1221 O O . GLU A 1 146 ? -1.594 8.088 -9.873 1.00 78.12 146 GLU A O 1
ATOM 1226 N N . TYR A 1 147 ? 0.144 6.683 -9.712 1.00 76.38 147 TYR A N 1
ATOM 1227 C CA . TYR A 1 147 ? -0.329 5.685 -10.671 1.00 76.38 147 TYR A CA 1
ATOM 1228 C C . TYR A 1 147 ? -1.115 4.549 -10.012 1.00 76.38 147 TYR A C 1
ATOM 1230 O O . TYR A 1 147 ? -1.529 3.605 -10.689 1.00 76.38 147 TYR A O 1
ATOM 1238 N N . ALA A 1 148 ? -1.378 4.669 -8.710 1.00 79.44 148 ALA A N 1
ATOM 1239 C CA . ALA A 1 148 ? -2.229 3.780 -7.938 1.00 79.44 148 ALA A CA 1
ATOM 1240 C C . ALA A 1 148 ? -1.754 2.317 -7.917 1.00 79.44 148 ALA A C 1
ATOM 1242 O O . ALA A 1 148 ? -2.582 1.406 -7.838 1.00 79.44 148 ALA A O 1
ATOM 1243 N N . LEU A 1 149 ? -0.436 2.069 -7.946 1.00 86.81 149 LEU A N 1
ATOM 1244 C CA . LEU A 1 149 ? 0.101 0.731 -7.679 1.00 86.81 149 LEU A CA 1
ATOM 1245 C C . LEU A 1 149 ? -0.301 0.304 -6.252 1.00 86.81 149 LEU A C 1
ATOM 1247 O O . LEU A 1 149 ? 0.124 0.951 -5.292 1.00 86.81 149 LEU A O 1
ATOM 1251 N N . PRO A 1 150 ? -1.084 -0.777 -6.062 1.00 91.62 150 PRO A N 1
ATOM 1252 C CA . PRO A 1 150 ? -1.465 -1.207 -4.723 1.00 91.62 150 PRO A CA 1
ATOM 1253 C C . PRO A 1 150 ? -0.246 -1.691 -3.937 1.00 91.62 150 PRO A C 1
ATOM 1255 O O . PRO A 1 150 ? 0.485 -2.578 -4.387 1.00 91.62 150 PRO A O 1
ATOM 1258 N N . CYS A 1 151 ? -0.065 -1.152 -2.735 1.00 95.31 151 CYS A N 1
ATOM 1259 C CA . CYS A 1 151 ? 0.992 -1.550 -1.815 1.00 95.31 151 CYS A CA 1
ATOM 1260 C C . CYS A 1 151 ? 0.454 -1.735 -0.390 1.00 95.31 151 CYS A C 1
ATOM 1262 O O . CYS A 1 151 ? -0.704 -1.440 -0.077 1.00 95.31 151 CYS A O 1
ATOM 1264 N N . VAL A 1 152 ? 1.311 -2.259 0.481 1.00 96.44 152 VAL A N 1
ATOM 1265 C CA . VAL A 1 152 ? 1.110 -2.169 1.925 1.00 96.44 152 VAL A CA 1
ATOM 1266 C C . VAL A 1 152 ? 2.255 -1.429 2.575 1.00 96.44 152 VAL A C 1
ATOM 1268 O O . VAL A 1 152 ? 3.396 -1.559 2.141 1.00 96.44 152 VAL A O 1
ATOM 1271 N N . VAL A 1 153 ? 1.957 -0.715 3.654 1.00 95.88 153 VAL A N 1
ATOM 1272 C CA . VAL A 1 153 ? 2.972 -0.209 4.579 1.00 95.88 153 VAL A CA 1
ATOM 1273 C C . VAL A 1 153 ? 2.961 -1.091 5.817 1.00 95.88 153 VAL A C 1
ATOM 1275 O O . VAL A 1 153 ? 1.922 -1.251 6.462 1.00 95.88 153 VAL A O 1
ATOM 1278 N N . LEU A 1 154 ? 4.101 -1.698 6.138 1.00 95.69 154 LEU A N 1
ATOM 1279 C CA . LEU A 1 154 ? 4.254 -2.463 7.371 1.00 95.69 154 LEU A CA 1
ATOM 1280 C C . LEU A 1 154 ? 4.541 -1.518 8.533 1.00 95.69 154 LEU A C 1
ATOM 1282 O O . LEU A 1 154 ? 5.544 -0.811 8.544 1.00 95.69 154 LEU A O 1
ATOM 1286 N N . VAL A 1 155 ? 3.659 -1.535 9.527 1.00 94.12 155 VAL A N 1
ATOM 1287 C CA . VAL A 1 155 ? 3.655 -0.581 10.635 1.00 94.12 155 VAL A CA 1
ATOM 1288 C C . VAL A 1 155 ? 3.750 -1.316 11.965 1.00 94.12 155 VAL A C 1
ATOM 1290 O O . VAL A 1 155 ? 2.980 -2.233 12.239 1.00 94.12 155 VAL A O 1
ATOM 1293 N N . SER A 1 156 ? 4.673 -0.901 12.828 1.00 94.06 156 SER A N 1
ATOM 1294 C CA . SER A 1 156 ? 4.772 -1.406 14.201 1.00 94.06 156 SER A CA 1
ATOM 1295 C C . SER A 1 156 ? 3.461 -1.205 14.973 1.00 94.06 156 SER A C 1
ATOM 1297 O O . SER A 1 156 ? 2.907 -0.107 14.975 1.00 94.06 156 SER A O 1
ATOM 1299 N N . LYS A 1 157 ? 2.993 -2.228 15.706 1.00 94.44 157 LYS A N 1
ATOM 1300 C CA . LYS A 1 157 ? 1.828 -2.080 16.603 1.00 94.44 157 LYS A CA 1
ATOM 1301 C C . LYS A 1 157 ? 2.052 -1.011 17.672 1.00 94.44 157 LYS A C 1
ATOM 1303 O O . LYS A 1 157 ? 1.113 -0.313 18.034 1.00 94.44 157 LYS A O 1
ATOM 1308 N N . PHE A 1 158 ? 3.289 -0.869 18.148 1.00 93.81 158 PHE A N 1
ATOM 1309 C CA . PHE A 1 158 ? 3.645 0.168 19.112 1.00 93.81 158 PHE A CA 1
ATOM 1310 C C . PHE A 1 158 ? 3.482 1.564 18.506 1.00 93.81 158 PHE A C 1
ATOM 1312 O O . PHE A 1 158 ? 2.795 2.394 19.092 1.00 93.81 158 PHE A O 1
ATOM 1319 N N . GLN A 1 159 ? 4.044 1.791 17.312 1.00 91.75 159 GLN A N 1
ATOM 1320 C CA . GLN A 1 159 ? 3.922 3.077 16.618 1.00 91.75 159 GLN A CA 1
ATOM 1321 C C . GLN A 1 159 ? 2.458 3.398 16.306 1.00 91.75 159 GLN A C 1
ATOM 1323 O O . GLN A 1 159 ? 2.003 4.505 16.555 1.00 91.75 159 GLN A O 1
ATOM 1328 N N . PHE A 1 160 ? 1.696 2.405 15.844 1.00 94.94 160 PHE A N 1
ATOM 1329 C CA . PHE A 1 160 ? 0.270 2.567 15.578 1.00 94.94 160 PHE A CA 1
ATOM 1330 C C . PHE A 1 160 ? -0.512 3.013 16.814 1.00 94.94 160 PHE A C 1
ATOM 1332 O O . PHE A 1 160 ? -1.299 3.950 16.727 1.00 94.94 160 PHE A O 1
ATOM 1339 N N . ILE 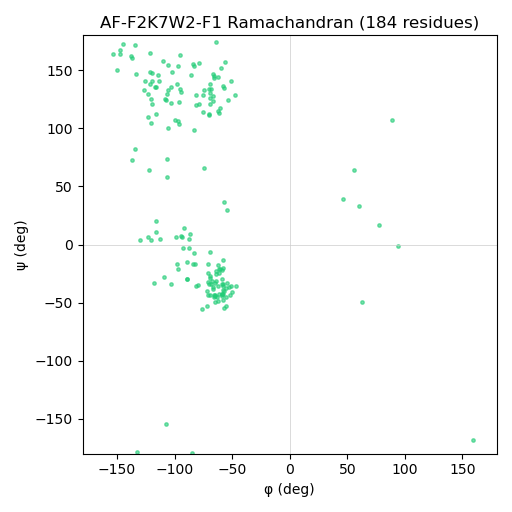A 1 161 ? -0.297 2.363 17.963 1.00 94.81 161 ILE A N 1
ATOM 1340 C CA . ILE A 1 161 ? -0.971 2.734 19.215 1.00 94.81 161 ILE A CA 1
ATOM 1341 C C . ILE A 1 161 ? -0.541 4.133 19.658 1.00 94.81 161 ILE A C 1
ATOM 1343 O O . ILE A 1 161 ? -1.394 4.932 20.034 1.00 94.81 161 ILE A O 1
ATOM 1347 N N . HIS A 1 162 ? 0.759 4.429 19.595 1.00 94.56 162 HIS A N 1
ATOM 1348 C CA . HIS A 1 162 ? 1.290 5.749 19.915 1.00 94.56 162 HIS A CA 1
ATOM 1349 C C . HIS A 1 162 ? 0.620 6.839 19.069 1.00 94.56 162 HIS A C 1
ATOM 1351 O O . HIS A 1 162 ? 0.062 7.790 19.617 1.00 94.56 162 HIS A O 1
ATOM 1357 N N . ASP A 1 163 ? 0.604 6.680 17.747 1.00 94.44 163 ASP A N 1
ATOM 1358 C CA . ASP A 1 163 ? 0.036 7.676 16.843 1.00 94.44 163 ASP A CA 1
ATOM 1359 C C . ASP A 1 163 ? -1.472 7.790 17.044 1.00 94.44 163 ASP A C 1
ATOM 1361 O O . ASP A 1 163 ? -1.984 8.892 17.190 1.00 94.44 163 ASP A O 1
ATOM 1365 N N . ALA A 1 164 ? -2.183 6.667 17.181 1.00 93.19 164 ALA A N 1
ATOM 1366 C CA . ALA A 1 164 ? -3.621 6.658 17.448 1.00 93.19 164 ALA A CA 1
ATOM 1367 C C . ALA A 1 164 ? -4.024 7.401 18.736 1.00 93.19 164 ALA A C 1
ATOM 1369 O O . ALA A 1 164 ? -5.192 7.764 18.883 1.00 93.19 164 ALA A O 1
ATOM 1370 N N . MET A 1 165 ? -3.086 7.610 19.664 1.00 93.31 165 MET A N 1
ATOM 1371 C CA . MET A 1 165 ? -3.288 8.376 20.895 1.00 93.31 165 MET A CA 1
ATOM 1372 C C . MET A 1 165 ? -2.804 9.829 20.814 1.00 93.31 165 MET A C 1
ATOM 1374 O O . MET A 1 165 ? -3.170 10.622 21.681 1.00 93.31 165 MET A O 1
ATOM 1378 N N . THR A 1 166 ? -1.965 10.176 19.837 1.00 92.88 166 THR A N 1
ATOM 1379 C CA . THR A 1 166 ? -1.242 11.460 19.804 1.00 92.88 166 THR A CA 1
ATOM 1380 C C . THR A 1 166 ? -1.595 12.337 18.609 1.00 92.88 166 THR A C 1
ATOM 1382 O O . THR A 1 166 ? -1.606 13.560 18.749 1.00 92.88 166 THR A O 1
ATOM 1385 N N . VAL A 1 167 ? -1.910 11.751 17.452 1.00 91.12 167 VAL A N 1
ATOM 1386 C CA . VAL A 1 167 ? -2.250 12.510 16.243 1.00 91.12 167 VAL A CA 1
ATOM 1387 C C . VAL A 1 167 ? -3.716 12.934 16.247 1.00 91.12 167 VAL A C 1
ATOM 1389 O O . VAL A 1 167 ? -4.574 12.292 16.857 1.00 91.12 167 VAL A O 1
ATOM 1392 N N . SER A 1 168 ? -4.016 14.028 15.546 1.00 91.75 168 SER A N 1
ATOM 1393 C CA . SER A 1 168 ? -5.373 14.587 15.514 1.00 91.75 168 SER A CA 1
ATOM 1394 C C . SER A 1 168 ? -6.219 13.991 14.391 1.00 91.75 168 SER A C 1
ATOM 1396 O O . SER A 1 168 ? -7.439 13.869 14.538 1.00 91.75 168 SER A O 1
ATOM 1398 N N . HIS A 1 169 ? -5.592 13.581 13.283 1.00 93.00 169 HIS A N 1
ATOM 1399 C CA . HIS A 1 169 ? -6.290 13.013 12.133 1.00 93.00 169 HIS A CA 1
ATOM 1400 C C . HIS A 1 169 ? -5.910 11.553 11.881 1.00 93.00 169 HIS A C 1
ATOM 1402 O O . HIS A 1 169 ? -4.746 11.180 11.844 1.00 93.00 169 HIS A O 1
ATOM 1408 N N . ALA A 1 170 ? -6.911 10.716 11.619 1.00 90.75 170 ALA A N 1
ATOM 1409 C CA . ALA A 1 170 ? -6.754 9.296 11.323 1.00 90.75 170 ALA A CA 1
ATOM 1410 C C . ALA A 1 170 ? -5.778 9.025 10.165 1.00 90.75 170 ALA A C 1
ATOM 1412 O O . ALA A 1 170 ? -5.064 8.025 10.184 1.00 90.75 170 ALA A O 1
ATOM 1413 N N . SER A 1 171 ? -5.723 9.921 9.175 1.00 89.00 171 SER A N 1
ATOM 1414 C CA . SER A 1 171 ? -4.788 9.861 8.046 1.00 89.00 171 SER A CA 1
ATOM 1415 C C . SER A 1 171 ? -3.317 9.997 8.452 1.00 89.00 171 SER A C 1
ATOM 1417 O O . SER A 1 171 ? -2.453 9.496 7.735 1.00 89.00 171 SER A O 1
ATOM 1419 N N . GLU A 1 172 ? -3.035 10.639 9.588 1.00 90.06 172 GLU A N 1
ATOM 1420 C CA . GLU A 1 172 ? -1.683 10.868 10.117 1.00 90.06 172 GLU A CA 1
ATOM 1421 C C . GLU A 1 172 ? -1.143 9.649 10.874 1.00 90.06 172 GLU A C 1
ATOM 1423 O O . GLU A 1 172 ? 0.066 9.540 11.057 1.00 90.06 172 GLU A O 1
ATOM 1428 N N . ILE A 1 173 ? -2.005 8.702 11.278 1.00 89.81 173 ILE A N 1
ATOM 1429 C CA . ILE A 1 173 ? -1.585 7.501 12.012 1.00 89.81 173 ILE A CA 1
ATOM 1430 C C . ILE A 1 173 ? -0.621 6.697 11.145 1.00 89.81 173 ILE A C 1
ATOM 1432 O O . ILE A 1 173 ? -0.998 6.150 10.099 1.00 89.81 173 ILE A O 1
ATOM 1436 N N . CYS A 1 174 ? 0.637 6.622 11.574 1.00 83.75 174 CYS A N 1
ATOM 1437 C CA . CYS A 1 174 ? 1.716 6.004 10.815 1.00 83.75 174 CYS A CA 1
ATOM 1438 C C . CYS A 1 174 ? 1.706 6.470 9.352 1.00 83.75 174 CYS A C 1
ATOM 1440 O O . CYS A 1 174 ? 1.826 5.673 8.413 1.00 83.75 174 CYS A O 1
ATOM 1442 N N . GLY A 1 175 ? 1.416 7.760 9.158 1.00 67.88 175 GLY A N 1
ATOM 1443 C CA . GLY A 1 175 ? 1.712 8.450 7.920 1.00 67.88 175 GLY A CA 1
ATOM 1444 C C . GLY A 1 175 ? 3.214 8.392 7.682 1.00 67.88 175 GLY A C 1
ATOM 1445 O O . GLY A 1 175 ? 4.002 8.313 8.623 1.00 67.88 175 GLY A O 1
ATOM 1446 N N . VAL A 1 176 ? 3.614 8.424 6.416 1.00 54.81 176 VAL A N 1
ATOM 1447 C CA . VAL A 1 176 ? 5.009 8.663 6.039 1.00 54.81 176 VAL A CA 1
ATOM 1448 C C . VAL A 1 176 ? 5.268 10.157 6.270 1.00 54.81 176 VAL A C 1
ATOM 1450 O O . VAL A 1 176 ? 5.350 10.938 5.334 1.00 54.81 176 VAL A O 1
ATOM 1453 N N . LEU A 1 177 ? 5.225 10.586 7.529 1.00 39.31 177 LEU A N 1
ATOM 1454 C CA . LEU A 1 177 ? 5.762 11.868 7.967 1.00 39.31 177 LEU A CA 1
ATOM 1455 C C . LEU A 1 177 ? 7.249 11.636 8.258 1.00 39.31 177 LEU A C 1
ATOM 1457 O O . LEU A 1 177 ? 7.618 10.536 8.667 1.00 39.31 177 LEU A O 1
ATOM 1461 N N . ASP A 1 178 ? 8.072 12.648 7.984 1.00 36.25 178 ASP A N 1
ATOM 1462 C CA . ASP A 1 178 ? 9.547 12.699 7.962 1.00 36.25 178 ASP A CA 1
ATOM 1463 C C . ASP A 1 178 ? 10.291 12.293 9.262 1.00 36.25 178 ASP A C 1
ATOM 1465 O O . ASP A 1 178 ? 11.343 12.841 9.596 1.00 36.25 178 ASP A O 1
ATOM 1469 N N . ASP A 1 179 ? 9.811 11.304 10.009 1.00 32.72 179 ASP A N 1
ATOM 1470 C CA . ASP A 1 179 ? 10.379 10.920 11.291 1.00 32.72 179 ASP A CA 1
ATOM 1471 C C . ASP A 1 179 ? 11.349 9.742 11.154 1.00 32.72 179 ASP A C 1
ATOM 1473 O O . ASP A 1 179 ? 11.004 8.563 11.043 1.00 32.72 179 ASP A O 1
ATOM 1477 N N . LEU A 1 180 ? 12.625 10.122 11.217 1.00 32.00 180 LEU A N 1
ATOM 1478 C CA . LEU A 1 180 ? 13.867 9.347 11.294 1.00 32.00 180 LEU A CA 1
ATOM 1479 C C . LEU A 1 180 ? 13.958 8.315 12.450 1.00 32.00 180 LEU A C 1
ATOM 1481 O O . LEU A 1 180 ? 15.060 8.022 12.911 1.00 32.00 180 LEU A O 1
ATOM 1485 N N . TRP A 1 181 ? 12.859 7.722 12.927 1.00 32.16 181 TRP A N 1
ATOM 1486 C CA . TRP A 1 181 ? 12.865 6.923 14.165 1.00 32.16 181 TRP A CA 1
ATOM 1487 C C . TRP A 1 181 ? 12.453 5.451 14.075 1.00 32.16 181 TRP A C 1
ATOM 1489 O O . TRP A 1 181 ? 12.490 4.763 15.093 1.00 32.16 181 TRP A O 1
ATOM 1499 N N . THR A 1 182 ? 12.169 4.885 12.900 1.00 35.44 182 THR A N 1
ATOM 1500 C CA . THR A 1 182 ? 11.803 3.454 12.805 1.00 35.44 182 THR A CA 1
ATOM 1501 C C . THR A 1 182 ? 12.707 2.625 11.899 1.00 35.44 182 THR A C 1
ATOM 1503 O O . THR A 1 182 ? 12.250 2.013 10.946 1.00 35.44 182 THR A O 1
ATOM 1506 N N . ILE A 1 183 ? 13.989 2.489 12.267 1.00 33.56 183 ILE A N 1
ATOM 1507 C CA . ILE A 1 183 ? 14.738 1.245 11.993 1.00 33.56 183 ILE A CA 1
ATOM 1508 C C . ILE A 1 183 ? 15.567 0.864 13.232 1.00 33.56 183 ILE A C 1
ATOM 1510 O O . ILE A 1 183 ? 16.792 0.976 13.277 1.00 33.56 183 ILE A O 1
ATOM 1514 N N . GLY A 1 184 ? 14.869 0.395 14.268 1.00 27.95 184 GLY A N 1
ATOM 1515 C CA . GLY A 1 184 ? 15.443 -0.511 15.258 1.00 27.95 184 GLY A CA 1
ATOM 1516 C C . GLY A 1 184 ? 15.546 -1.902 14.638 1.00 27.95 184 GLY A C 1
ATOM 1517 O O . GLY A 1 184 ? 14.534 -2.505 14.294 1.00 27.95 184 GLY A O 1
ATOM 1518 N N . ARG A 1 185 ? 16.784 -2.359 14.449 1.00 32.22 185 ARG A N 1
ATOM 1519 C CA . ARG A 1 185 ? 17.170 -3.673 13.919 1.00 32.22 185 ARG A CA 1
ATOM 1520 C C . ARG A 1 185 ? 16.405 -4.811 14.604 1.00 32.22 185 ARG A C 1
ATOM 1522 O O . ARG A 1 185 ? 16.513 -4.932 15.821 1.00 32.22 185 ARG A O 1
ATOM 1529 N N . HIS A 1 186 ? 15.798 -5.692 13.814 1.00 33.50 186 HIS A N 1
ATOM 1530 C CA . HIS A 1 186 ? 15.631 -7.112 14.127 1.00 33.50 186 HIS A CA 1
ATOM 1531 C C . HIS A 1 186 ? 15.832 -7.926 12.853 1.00 33.50 186 HIS A C 1
ATOM 1533 O O . HIS A 1 186 ? 15.192 -7.578 11.838 1.00 33.50 186 HIS A O 1
#

Solvent-accessible surface area (backbone atoms only — not comparable to full-atom values): 10822 Å² total; per-residue (Å²): 111,48,79,43,78,67,94,72,54,59,67,60,51,51,54,48,50,68,69,63,67,66,35,33,42,39,32,60,28,61,91,50,43,94,35,49,47,78,47,38,80,35,42,32,58,88,34,77,69,39,73,35,49,37,69,50,81,38,36,89,92,37,59,84,26,36,66,36,29,28,33,48,48,70,69,38,37,79,81,38,75,85,59,44,79,83,71,59,84,75,69,70,79,45,50,36,82,82,46,45,71,61,35,64,75,42,49,73,44,34,20,41,45,33,56,64,85,64,64,57,62,64,75,73,45,93,49,50,37,31,32,36,59,84,60,80,39,29,41,28,64,43,61,54,46,101,77,58,49,64,26,29,34,60,38,50,50,66,55,43,54,52,28,69,73,68,54,92,48,43,76,55,45,74,40,97,61,99,69,94,75,84,81,78,88,130

pLDDT: mean 90.02, std 14.35, range [27.95, 98.06]

Radius of gyration: 17.48 Å; Cα contacts (8 Å, |Δi|>4): 305; chains: 1; bounding box: 45×32×49 Å

Foldseek 3Di:
DDEEEDDDDLVRLVVVCVVVVFDEYEYACQVQPVQKFWADFAFQCPDPVVQQWQWDADDPVPVVCRQIKTHGPVQVCVPVVPDHSQRDDDDDIDGCVVCVVVRVVRTLQKTRMGGHPDDVSQVVHPAWYWYCNVDQWTWIWDQRYPSRRTITGTGGPVQQVVCVVPPDGRCVRSHPDPDPPPDPDD

Organism: Pseudomonas brassicacearum (strain NFM421) (NCBI:txid994484)

Sequence (186 aa):
MEIQHSPMSDADRISREQFYKNMVWVIDGRDFKRNFDIYHMLPDPNSKLAEDIVWIKASRPMQGAARGIFFKLTEALEYTPEANKKTLNSGIMHFFNEIERDVKLEFRGHHQYDWVRPRRTWLDSSCPVYIDFGWACLAKLSLYDEYALPCVVLVSKFQFIHDAMTVSHASEICGVLDDLWTIGRH

Nearest PDB structures (foldseek):
  5o96-assembly4_G  TM=4.050E-01  e=3.913E+00  Legionella pneumophila

Secondary structure (DSSP, 8-state):
-EEE-S---HHHHHHHHHHHSS--EEEE-GGGGGGEEEEEEEE-TTSHHHHHEEE---BTTBGGGGG-EEEEHHHHHTT-TT--TTT---S--EEGGGTHHHHHHSEEEEEEEEESS--HHHHT-SS-EEEE-SSSEEEEEEE-STT--EEEEEEEHHHHHHHHHH-SSGGGTT---S-TT-----

Mean predicted aligned error: 5.28 Å